Protein AF-A0A521HXD1-F1 (afdb_monomer_lite)

Secondary structure (DSSP, 8-state):
--HHHHHHHHH--HHHHHHHHHHHT--HHHHHHHHHHHHHHHHHHHHHHTTSHHHHHHHHHHHHSPPPPHHHHHHTTHHHHHHHHHHGGGHHHHHHHHHHHHS---GGGHHHHHHHHHHHHHHHHHHHT--HHHHHHHHHHHHHHHHHH-HHHHHHHHHHHHHHHHHHHHHHHHHTTS-HHHHHHHHHHHHHHHHHHHHHS---HHHHHHHHHHHHHHHHHHHHHS-TTSHHHHHTTT--SHHHHHHT---TTTHHHHHHHHHHHHHHHHHHHS-HHHHHHHHHHHHHHHHHHHHHTT---SS-S-PPPS-HHHHHHHHHHHHHTT---

Sequence (329 aa):
MAAVMDSLTQTITPQLTKQIGEMLGMDDSQVTQGINIAAPLVLAALGNKVSTAKGADEVLGSLKHNVANPVDAAVNGESDALLQKLFGIGAPKAASWIENTIGIRIAPLLPFAAPLVMRALQNETKSQALDSAGLTALLKKENETYASAQPQLASEINAALDASANVNERAARLRAQFTDAEWNTLATTPALAGYAVMMSSLSGPVGINKEMAALLEAMVDYGSAAEPDSLVGIVSREVTTPEQITALGANRENALNLTRDACLEALRILTEKETHAETLAYKAFVVNVATRVASAAIDGGVMSIGGKPITEEEQMTLDLIAAALAYQP

Structure (mmCIF, N/CA/C/O backbone):
data_AF-A0A521HXD1-F1
#
_entry.id   AF-A0A521HXD1-F1
#
loop_
_atom_site.group_PDB
_atom_site.id
_atom_site.type_symbol
_atom_site.label_atom_id
_atom_site.label_alt_id
_atom_site.label_comp_id
_atom_site.label_asym_id
_atom_site.label_entity_id
_atom_site.label_seq_id
_atom_site.pdbx_PDB_ins_code
_atom_site.Cartn_x
_atom_site.Cartn_y
_atom_site.Cartn_z
_atom_site.occupancy
_atom_site.B_iso_or_equiv
_atom_site.auth_seq_id
_atom_site.auth_comp_id
_atom_site.auth_asym_id
_atom_site.auth_atom_id
_atom_site.pdbx_PDB_model_num
ATOM 1 N N . MET A 1 1 ? -24.768 0.954 23.581 1.00 54.19 1 MET A N 1
ATOM 2 C CA . MET A 1 1 ? -23.988 0.676 22.364 1.00 54.19 1 MET A CA 1
ATOM 3 C C . MET A 1 1 ? -22.718 1.509 22.434 1.00 54.19 1 MET A C 1
ATOM 5 O O . MET A 1 1 ? -22.569 2.273 23.385 1.00 54.19 1 MET A O 1
ATOM 9 N N . ALA A 1 2 ? -21.763 1.246 21.550 1.00 70.06 2 ALA A N 1
ATOM 10 C CA . ALA A 1 2 ? -20.485 1.945 21.520 1.00 70.06 2 ALA A CA 1
ATOM 11 C C . ALA A 1 2 ? -20.730 3.356 20.932 1.00 70.06 2 ALA A C 1
ATOM 13 O O . ALA A 1 2 ? -21.364 3.461 19.882 1.00 70.06 2 ALA A O 1
ATOM 14 N N . ALA A 1 3 ? -20.317 4.425 21.621 1.00 77.94 3 ALA A N 1
ATOM 15 C CA . ALA A 1 3 ? -20.670 5.812 21.283 1.00 77.94 3 ALA A CA 1
ATOM 16 C C . ALA A 1 3 ? -20.209 6.205 19.869 1.00 77.94 3 ALA A C 1
ATOM 18 O O . ALA A 1 3 ? -20.924 6.879 19.126 1.00 77.94 3 ALA A O 1
ATOM 19 N N . VAL A 1 4 ? -19.042 5.704 19.456 1.00 82.44 4 VAL A N 1
ATOM 20 C CA . VAL A 1 4 ? -18.493 5.942 18.119 1.00 82.44 4 VAL A CA 1
ATOM 21 C C . VAL A 1 4 ? -19.318 5.199 17.072 1.00 82.44 4 VAL A C 1
ATOM 23 O O . VAL A 1 4 ? -19.609 5.752 16.014 1.00 82.44 4 VAL A O 1
ATOM 26 N N . MET A 1 5 ? -19.748 3.971 17.372 1.00 82.50 5 MET A N 1
ATOM 27 C CA . MET A 1 5 ? -20.593 3.192 16.465 1.00 82.50 5 MET A CA 1
ATOM 28 C C . MET A 1 5 ? -21.996 3.793 16.323 1.00 82.50 5 MET A C 1
ATOM 30 O O . MET A 1 5 ? -22.536 3.845 15.221 1.00 82.50 5 MET A O 1
ATOM 34 N N . ASP A 1 6 ? -22.556 4.341 17.401 1.00 83.62 6 ASP A N 1
ATOM 35 C CA . ASP A 1 6 ? -23.831 5.059 17.353 1.00 83.62 6 ASP A CA 1
ATOM 36 C C . ASP A 1 6 ? -23.714 6.314 16.465 1.00 83.62 6 ASP A C 1
ATOM 38 O O . ASP A 1 6 ? -24.530 6.521 15.564 1.00 83.62 6 ASP A O 1
ATOM 42 N N . SER A 1 7 ? -22.645 7.098 16.629 1.00 82.25 7 SER A N 1
ATOM 43 C CA . SER A 1 7 ? -22.332 8.257 15.776 1.00 82.25 7 SER A CA 1
ATOM 44 C C . SER A 1 7 ? -22.131 7.868 14.299 1.00 82.25 7 SER A C 1
ATOM 46 O O . SER A 1 7 ? -22.590 8.564 13.386 1.00 82.25 7 SER A O 1
ATOM 48 N N . LEU A 1 8 ? -21.522 6.706 14.040 1.00 82.75 8 LEU A N 1
ATOM 49 C CA . LEU A 1 8 ? -21.378 6.145 12.694 1.00 82.75 8 LEU A CA 1
ATOM 50 C C . LEU A 1 8 ? -22.725 5.811 12.053 1.00 82.75 8 LEU A C 1
ATOM 52 O O . LEU A 1 8 ? -22.947 6.185 10.902 1.00 82.75 8 LEU A O 1
ATOM 56 N N . 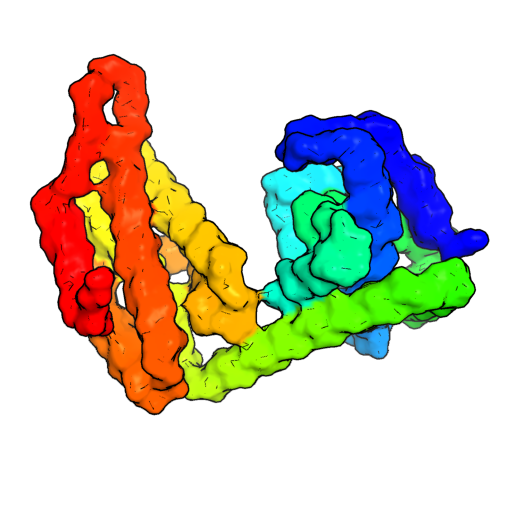THR A 1 9 ? -23.643 5.170 12.781 1.00 82.50 9 THR A N 1
ATOM 57 C CA . THR A 1 9 ? -24.968 4.830 12.230 1.00 82.50 9 THR A CA 1
ATOM 58 C C . THR A 1 9 ? -25.772 6.065 11.823 1.00 82.50 9 THR A C 1
ATOM 60 O O . THR A 1 9 ? -26.471 6.032 10.816 1.00 82.50 9 THR A O 1
ATOM 63 N N . GLN A 1 10 ? -25.619 7.185 12.537 1.00 82.25 10 GLN A N 1
ATOM 64 C CA . GLN A 1 10 ? -26.240 8.464 12.161 1.00 82.25 10 GLN A CA 1
ATOM 65 C C . GLN A 1 10 ? -25.618 9.073 10.900 1.00 82.25 10 GLN A C 1
ATOM 67 O O . GLN A 1 10 ? -26.240 9.866 10.195 1.00 82.25 10 GLN A O 1
ATOM 72 N N . THR A 1 11 ? -24.369 8.709 10.632 1.00 81.38 11 THR A N 1
ATOM 73 C CA . THR A 1 11 ? -23.557 9.262 9.558 1.00 81.38 11 THR A CA 1
ATOM 74 C C . THR A 1 11 ? -23.713 8.489 8.244 1.00 81.38 11 THR A C 1
ATOM 76 O O . THR A 1 11 ? -23.603 9.073 7.160 1.00 81.38 11 THR A O 1
ATOM 79 N N . ILE A 1 12 ? -23.985 7.185 8.323 1.00 85.56 12 ILE A N 1
ATOM 80 C CA . ILE A 1 12 ? -24.256 6.318 7.173 1.00 85.56 12 ILE A CA 1
ATOM 81 C C . ILE A 1 12 ? -25.701 6.560 6.719 1.00 85.56 12 ILE A C 1
ATOM 83 O O . ILE A 1 12 ? -26.648 5.935 7.187 1.00 85.56 12 ILE A O 1
ATOM 87 N N . THR A 1 13 ? -25.873 7.525 5.817 1.00 87.69 13 THR A N 1
ATOM 88 C CA . THR A 1 13 ? -27.184 7.851 5.240 1.00 87.69 13 THR A CA 1
ATOM 89 C C . THR A 1 13 ? -27.491 6.973 4.022 1.00 87.69 13 THR A C 1
ATOM 91 O O . THR A 1 13 ? -26.557 6.585 3.317 1.00 87.69 13 THR A O 1
ATOM 94 N N . PRO A 1 14 ? -28.775 6.733 3.681 1.00 89.50 14 PRO A N 1
ATOM 95 C CA . PRO A 1 14 ? -29.142 6.014 2.455 1.00 89.50 14 PRO A CA 1
ATOM 96 C C . PRO A 1 14 ? -28.544 6.638 1.187 1.00 89.50 14 PRO A C 1
ATOM 98 O O . PRO A 1 14 ? -28.165 5.932 0.260 1.00 89.50 14 PRO A O 1
ATOM 101 N N . GLN A 1 15 ? -28.411 7.969 1.167 1.00 90.25 15 GLN A N 1
ATOM 102 C CA . GLN A 1 15 ? -27.785 8.689 0.061 1.00 90.25 15 GLN A CA 1
ATOM 103 C C . GLN A 1 15 ? -26.300 8.334 -0.087 1.00 90.25 15 GLN A C 1
ATOM 105 O O . GLN A 1 15 ? -25.839 8.115 -1.203 1.00 90.25 15 GLN A O 1
ATOM 110 N N . LEU A 1 16 ? -25.563 8.263 1.026 1.00 88.44 16 LEU A N 1
ATOM 111 C CA . LEU A 1 16 ? -24.151 7.886 1.017 1.00 88.44 16 LEU A CA 1
ATOM 112 C C . LEU A 1 16 ? -23.973 6.426 0.586 1.00 88.44 16 LEU A C 1
ATOM 114 O O . LEU A 1 16 ? -23.120 6.138 -0.247 1.00 88.44 16 LEU A O 1
ATOM 118 N N . THR A 1 17 ? -24.796 5.517 1.115 1.00 91.94 17 THR A N 1
ATOM 119 C CA . THR A 1 17 ? -24.782 4.098 0.731 1.00 91.94 17 THR A CA 1
ATOM 120 C C . THR A 1 17 ? -24.994 3.933 -0.770 1.00 91.94 17 THR A C 1
ATOM 122 O O . THR A 1 17 ? -24.200 3.258 -1.421 1.00 91.94 17 THR A O 1
ATOM 125 N N . LYS A 1 18 ? -25.993 4.626 -1.328 1.00 92.94 18 LYS A N 1
ATOM 126 C CA . LYS A 1 18 ? -26.285 4.598 -2.761 1.00 92.94 18 LYS A CA 1
ATOM 127 C C . LYS A 1 18 ? -25.130 5.144 -3.606 1.00 92.94 18 LYS A C 1
ATOM 129 O O . LYS A 1 18 ? -24.774 4.536 -4.606 1.00 92.94 18 LYS A O 1
ATOM 134 N N . GLN A 1 19 ? -24.521 6.259 -3.196 1.00 92.00 19 GLN A N 1
ATOM 135 C CA . GLN A 1 19 ? -23.367 6.838 -3.899 1.00 92.00 19 GLN A CA 1
ATOM 136 C C . GLN A 1 19 ? -22.175 5.877 -3.935 1.00 92.00 19 GLN A C 1
ATOM 138 O O . GLN A 1 19 ? -21.584 5.666 -4.990 1.00 92.00 19 GLN A O 1
ATOM 143 N N . ILE A 1 20 ? -21.849 5.261 -2.796 1.00 92.62 20 ILE A N 1
ATOM 144 C CA . ILE A 1 20 ? -20.777 4.262 -2.712 1.00 92.62 20 ILE A CA 1
ATOM 145 C C . ILE A 1 20 ? -21.123 3.043 -3.580 1.00 92.62 20 ILE A C 1
ATOM 147 O O . ILE A 1 20 ? -20.263 2.543 -4.303 1.00 92.62 20 ILE A O 1
ATOM 151 N N . GLY A 1 21 ? -22.379 2.590 -3.556 1.00 93.81 21 GLY A N 1
ATOM 152 C CA . GLY A 1 21 ? -22.855 1.477 -4.376 1.00 93.81 21 GLY A CA 1
ATOM 153 C C . GLY A 1 21 ? -22.707 1.735 -5.876 1.00 93.81 21 GLY A C 1
ATOM 154 O O . GLY A 1 21 ? -22.151 0.902 -6.591 1.00 93.81 21 GLY A O 1
ATOM 155 N N . GLU A 1 22 ? -23.110 2.920 -6.342 1.00 94.06 22 GLU A N 1
ATOM 156 C CA . GLU A 1 22 ? -22.957 3.353 -7.738 1.00 94.06 22 GLU A CA 1
ATOM 157 C C . GLU A 1 22 ? -21.483 3.417 -8.168 1.00 94.06 22 GLU A C 1
ATOM 159 O O . GLU A 1 22 ? -21.151 2.986 -9.271 1.00 94.06 22 GLU A O 1
ATOM 164 N N . MET A 1 23 ? -20.590 3.897 -7.295 1.00 91.12 23 MET A N 1
ATOM 165 C CA . MET A 1 23 ? -19.152 3.975 -7.581 1.00 91.12 23 MET A CA 1
ATOM 166 C C . MET A 1 23 ? -18.476 2.602 -7.645 1.00 91.12 23 MET A C 1
ATOM 168 O O . MET A 1 23 ? -17.592 2.387 -8.471 1.00 91.12 23 MET A O 1
ATOM 172 N N . LEU A 1 24 ? -18.860 1.685 -6.755 1.00 92.69 24 LEU A N 1
ATOM 173 C CA . LEU A 1 24 ? -18.191 0.391 -6.592 1.00 92.69 24 LEU A CA 1
ATOM 174 C C . LEU A 1 24 ? -18.868 -0.752 -7.361 1.00 92.69 24 LEU A C 1
ATOM 176 O O . LEU A 1 24 ? -18.368 -1.880 -7.342 1.00 92.69 24 LEU A O 1
ATOM 180 N N . GLY A 1 25 ? -20.015 -0.490 -7.994 1.00 94.62 25 GLY A N 1
ATOM 181 C CA . GLY A 1 25 ? -20.854 -1.527 -8.594 1.00 94.62 25 GLY A CA 1
ATOM 182 C C . GLY A 1 25 ? -21.383 -2.519 -7.552 1.00 94.62 25 GLY A C 1
ATOM 183 O O . GLY A 1 25 ? -21.441 -3.718 -7.817 1.00 94.62 25 GLY A O 1
ATOM 184 N N . MET A 1 26 ? -21.703 -2.028 -6.353 1.00 94.75 26 MET A N 1
ATOM 185 C CA . MET A 1 26 ? -22.200 -2.813 -5.219 1.00 94.75 26 MET A CA 1
ATOM 186 C C . MET A 1 26 ? -23.647 -2.430 -4.910 1.00 94.75 26 MET A C 1
ATOM 188 O O . MET A 1 26 ? -24.028 -1.271 -5.064 1.00 94.75 26 MET A O 1
ATOM 192 N N . ASP A 1 27 ? -24.455 -3.386 -4.455 1.00 94.38 27 ASP A N 1
ATOM 193 C CA . ASP A 1 27 ? -25.799 -3.072 -3.967 1.00 94.38 27 ASP A CA 1
ATOM 194 C C . ASP A 1 27 ? -25.770 -2.456 -2.556 1.00 94.38 27 ASP A C 1
ATOM 196 O O . ASP A 1 27 ? -24.798 -2.595 -1.805 1.00 94.38 27 ASP A O 1
ATOM 200 N N . ASP A 1 28 ? -26.857 -1.778 -2.180 1.00 92.62 28 ASP A N 1
ATOM 201 C CA . ASP A 1 28 ? -26.965 -1.094 -0.888 1.00 92.62 28 ASP A CA 1
ATOM 202 C C . ASP A 1 28 ? -26.727 -2.042 0.300 1.00 92.62 28 ASP A C 1
ATOM 204 O O . ASP A 1 28 ? -26.138 -1.645 1.308 1.00 92.62 28 ASP A O 1
ATOM 208 N N . SER A 1 29 ? -27.143 -3.311 0.189 1.00 91.94 29 SER A N 1
ATOM 209 C CA . SER A 1 29 ? -26.952 -4.307 1.245 1.00 91.94 29 SER A CA 1
ATOM 210 C C . SER A 1 29 ? -25.478 -4.657 1.407 1.00 91.94 29 SER A C 1
ATOM 212 O O . SER A 1 29 ? -24.974 -4.655 2.532 1.00 91.94 29 SER A O 1
ATOM 214 N N . GLN A 1 30 ? -24.770 -4.888 0.301 1.00 93.81 30 GLN A N 1
ATOM 215 C CA . GLN A 1 30 ? -23.333 -5.155 0.294 1.00 93.81 30 GLN A CA 1
ATOM 216 C C . GLN A 1 30 ? -22.542 -3.986 0.884 1.00 93.81 30 GLN A C 1
ATOM 218 O O . GLN A 1 30 ? -21.642 -4.201 1.699 1.00 93.81 30 GLN A O 1
ATOM 223 N N . VAL A 1 31 ? -22.896 -2.750 0.519 1.00 94.81 31 VAL A N 1
ATOM 224 C CA . VAL A 1 31 ? -22.251 -1.544 1.056 1.00 94.81 31 VAL A CA 1
ATOM 225 C C . VAL A 1 31 ? -22.497 -1.426 2.560 1.00 94.81 31 VAL A C 1
ATOM 227 O O . VAL A 1 31 ? -21.546 -1.264 3.325 1.00 94.81 31 VAL A O 1
ATOM 230 N N . THR A 1 32 ? -23.746 -1.551 3.019 1.00 92.00 32 THR A N 1
ATOM 231 C CA . THR A 1 32 ? -24.071 -1.466 4.450 1.00 92.00 32 THR A CA 1
ATOM 232 C C . THR A 1 32 ? -23.386 -2.568 5.258 1.00 92.00 32 THR A C 1
ATOM 234 O O . THR A 1 32 ? -22.779 -2.281 6.291 1.00 92.00 32 THR A O 1
ATOM 237 N N . GLN A 1 33 ? -23.449 -3.821 4.803 1.00 92.12 33 GLN A N 1
ATOM 238 C CA . GLN A 1 33 ? -22.809 -4.947 5.489 1.00 92.12 33 GLN A CA 1
ATOM 239 C C . GLN A 1 33 ? -21.291 -4.778 5.549 1.00 92.12 33 GLN A C 1
ATOM 241 O O . GLN A 1 33 ? -20.693 -4.952 6.610 1.00 92.12 33 GLN A O 1
ATOM 246 N N . GLY A 1 34 ? -20.671 -4.388 4.436 1.00 93.94 34 GLY A N 1
ATOM 247 C CA . GLY A 1 34 ? -19.231 -4.212 4.383 1.00 93.94 34 GLY A CA 1
ATOM 248 C C . GLY A 1 34 ? -18.741 -3.026 5.217 1.00 93.94 34 GLY A C 1
ATOM 249 O O . GLY A 1 34 ? -17.740 -3.168 5.913 1.00 93.94 34 GLY A O 1
ATOM 250 N N . ILE A 1 35 ? -19.464 -1.898 5.260 1.00 93.12 35 ILE A N 1
ATOM 251 C CA . ILE A 1 35 ? -19.129 -0.775 6.158 1.00 93.12 35 ILE A CA 1
ATOM 252 C C . ILE A 1 35 ? -19.263 -1.189 7.631 1.00 93.12 35 ILE A C 1
ATOM 254 O O . ILE A 1 35 ? -18.399 -0.842 8.435 1.00 93.12 35 ILE A O 1
ATOM 258 N N . ASN A 1 36 ? -20.281 -1.981 7.986 1.00 91.19 36 ASN A N 1
ATOM 259 C CA . ASN A 1 36 ? -20.473 -2.481 9.354 1.00 91.19 36 ASN A CA 1
ATOM 260 C C . ASN A 1 36 ? -19.349 -3.417 9.838 1.00 91.19 36 ASN A C 1
ATOM 262 O O . ASN A 1 36 ? -19.224 -3.629 11.043 1.00 91.19 36 ASN A O 1
ATOM 266 N N . ILE A 1 37 ? -18.529 -3.954 8.929 1.00 94.00 37 ILE A N 1
ATOM 267 C CA . ILE A 1 37 ? -17.336 -4.755 9.247 1.00 94.00 37 ILE A CA 1
ATOM 268 C C . ILE A 1 37 ? -16.060 -3.911 9.134 1.00 94.00 37 ILE A C 1
ATOM 270 O O . ILE A 1 37 ? -15.188 -3.968 10.003 1.00 94.00 37 ILE A O 1
ATOM 274 N N . 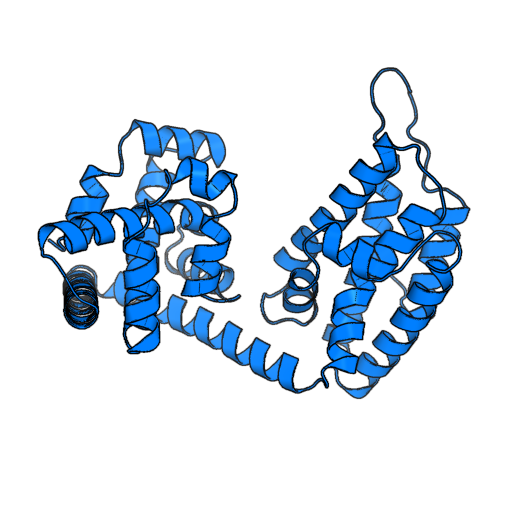ALA A 1 38 ? -15.964 -3.080 8.096 1.00 95.44 38 ALA A N 1
ATOM 275 C CA . ALA A 1 38 ? -14.821 -2.209 7.857 1.00 95.44 38 ALA A CA 1
ATOM 276 C C . ALA A 1 38 ? -14.652 -1.156 8.964 1.00 95.44 38 ALA A C 1
ATOM 278 O O . ALA A 1 38 ? -13.526 -0.868 9.364 1.00 95.44 38 ALA A O 1
ATOM 279 N N . ALA A 1 39 ? -15.744 -0.598 9.496 1.00 94.06 39 ALA A N 1
ATOM 280 C CA . ALA A 1 39 ? -15.670 0.417 10.543 1.00 94.06 39 ALA A CA 1
ATOM 281 C C . ALA A 1 39 ? -15.072 -0.122 11.861 1.00 94.06 39 ALA A C 1
ATOM 283 O O . ALA A 1 39 ? -14.123 0.488 12.356 1.00 94.06 39 ALA A O 1
ATOM 284 N N . PRO A 1 40 ? -15.521 -1.267 12.411 1.00 94.19 40 PRO A N 1
ATOM 285 C CA . PRO A 1 40 ? -14.843 -1.923 13.530 1.00 94.19 40 PRO A CA 1
ATOM 286 C C . PRO A 1 40 ? -13.377 -2.286 13.255 1.00 94.19 40 PRO A C 1
ATOM 288 O O . PRO A 1 40 ? -12.546 -2.120 14.143 1.00 94.19 40 PRO A O 1
ATOM 291 N N . LEU A 1 41 ? -13.030 -2.720 12.036 1.00 96.44 41 LEU A N 1
ATOM 292 C CA . LEU A 1 41 ? -11.637 -2.994 11.663 1.00 96.44 41 LEU A CA 1
ATOM 293 C C . LEU A 1 41 ? -10.767 -1.727 11.730 1.00 96.44 41 LEU A C 1
ATOM 295 O O . LEU A 1 41 ? -9.682 -1.746 12.312 1.00 96.44 41 LEU A O 1
ATOM 299 N N . VAL A 1 42 ? -11.252 -0.609 11.184 1.00 96.12 42 VAL A N 1
ATOM 300 C CA . VAL A 1 42 ? -10.579 0.698 11.276 1.00 96.12 42 VAL A CA 1
ATOM 301 C C . VAL A 1 42 ? -10.488 1.167 12.730 1.00 96.12 42 VAL A C 1
ATOM 303 O O . VAL A 1 42 ? -9.443 1.662 13.148 1.00 96.12 42 VAL A O 1
ATOM 306 N N . LEU A 1 43 ? -11.558 1.013 13.515 1.00 94.88 43 LEU A N 1
ATOM 307 C CA . LEU A 1 43 ? -11.586 1.389 14.930 1.00 94.88 43 LEU A CA 1
ATOM 308 C C . LEU A 1 43 ? -10.558 0.592 15.745 1.00 94.88 43 LEU A C 1
ATOM 310 O O . LEU A 1 43 ? -9.840 1.160 16.569 1.00 94.88 43 LEU A O 1
ATOM 314 N N . ALA A 1 44 ? -10.436 -0.706 15.471 1.00 95.50 44 ALA A N 1
ATOM 315 C CA . ALA A 1 44 ? -9.440 -1.569 16.085 1.00 95.50 44 ALA A CA 1
ATOM 316 C C . ALA A 1 44 ? -8.011 -1.185 15.656 1.00 95.50 44 ALA A C 1
ATOM 318 O O . ALA A 1 44 ? -7.128 -1.090 16.510 1.00 95.50 44 ALA A O 1
ATOM 319 N N . ALA A 1 45 ? -7.788 -0.858 14.375 1.00 95.88 45 ALA A N 1
ATOM 320 C CA . ALA A 1 45 ? -6.501 -0.350 13.884 1.00 95.88 45 ALA A CA 1
ATOM 321 C C . ALA A 1 45 ? -6.103 0.976 14.557 1.00 95.88 45 ALA A C 1
ATOM 323 O O . ALA A 1 45 ? -4.963 1.144 14.992 1.00 95.88 45 ALA A O 1
ATOM 324 N N . LEU A 1 46 ? -7.056 1.900 14.711 1.00 95.12 46 LEU A N 1
ATOM 325 C CA . LEU A 1 46 ? -6.874 3.143 15.463 1.00 95.12 46 LEU A CA 1
ATOM 326 C C . LEU A 1 46 ? -6.562 2.860 16.932 1.00 95.12 46 LEU A C 1
ATOM 328 O O . LEU A 1 46 ? -5.617 3.432 17.465 1.00 95.12 46 LEU A O 1
ATOM 332 N N . GLY A 1 47 ? -7.302 1.944 17.563 1.00 94.56 47 GLY A N 1
ATOM 333 C CA . GLY A 1 47 ? -7.052 1.481 18.928 1.00 94.56 47 GLY A CA 1
ATOM 334 C C . GLY A 1 47 ? -5.625 0.964 19.121 1.00 94.56 47 GLY A C 1
ATOM 335 O O . GLY A 1 47 ? -4.964 1.321 20.096 1.00 94.56 47 GLY A O 1
ATOM 336 N N . ASN A 1 48 ? -5.118 0.189 18.159 1.00 93.19 48 ASN A N 1
ATOM 337 C CA . ASN A 1 48 ? -3.731 -0.269 18.151 1.00 93.19 48 ASN A CA 1
ATOM 338 C C . ASN A 1 48 ? -2.756 0.912 17.985 1.00 93.19 48 ASN A C 1
ATOM 340 O O . ASN A 1 48 ? -1.807 1.051 18.755 1.00 93.19 48 ASN A O 1
ATOM 344 N N . LYS A 1 49 ? -3.023 1.841 17.060 1.00 92.75 49 LYS A N 1
ATOM 345 C CA . LYS A 1 49 ? -2.173 3.020 16.833 1.00 92.75 49 LYS A CA 1
ATOM 346 C C . LYS A 1 49 ? -2.042 3.906 18.081 1.00 92.75 49 LYS A C 1
ATOM 348 O O . LYS A 1 49 ? -0.927 4.286 18.449 1.00 92.75 49 LYS A O 1
ATOM 353 N N . VAL A 1 50 ? -3.155 4.203 18.755 1.00 94.50 50 VAL A N 1
ATOM 354 C CA . VAL A 1 50 ? -3.188 5.065 19.955 1.00 94.50 50 VAL A CA 1
ATOM 355 C C . VAL A 1 50 ? -2.702 4.369 21.230 1.00 94.50 50 VAL A C 1
ATOM 357 O O . VAL A 1 50 ? -2.654 4.994 22.290 1.00 94.50 50 VAL A O 1
ATOM 360 N N . SER A 1 51 ? -2.328 3.086 21.154 1.00 91.50 51 SER A N 1
ATOM 361 C CA . SER A 1 51 ? -1.686 2.380 22.272 1.00 91.50 51 SER A CA 1
ATOM 362 C C . SER A 1 51 ? -0.303 2.955 22.612 1.00 91.50 51 SER A C 1
ATOM 364 O O . SER A 1 51 ? 0.210 2.744 23.710 1.00 91.50 51 SER A O 1
ATOM 366 N N . THR A 1 52 ? 0.282 3.730 21.693 1.00 91.88 52 THR A N 1
ATOM 367 C CA . THR A 1 52 ? 1.525 4.480 21.896 1.00 91.88 52 THR A CA 1
ATOM 368 C C . THR A 1 52 ? 1.234 5.969 22.086 1.00 91.88 52 THR A C 1
ATOM 370 O O . THR A 1 52 ? 0.358 6.518 21.420 1.00 91.88 52 THR A O 1
ATOM 373 N N . ALA A 1 53 ? 2.007 6.656 22.938 1.00 88.88 53 ALA A N 1
ATOM 374 C CA . ALA A 1 53 ? 1.838 8.097 23.172 1.00 88.88 53 ALA A CA 1
ATOM 375 C C . ALA A 1 53 ? 1.941 8.912 21.868 1.00 88.88 53 ALA A C 1
ATOM 377 O O . ALA A 1 53 ? 1.080 9.736 21.574 1.00 88.88 53 ALA A O 1
ATOM 378 N N . LYS A 1 54 ? 2.941 8.597 21.033 1.00 90.56 54 LYS A N 1
ATOM 379 C CA . LYS A 1 54 ? 3.125 9.227 19.719 1.00 90.56 54 LYS A CA 1
ATOM 380 C C . LYS A 1 54 ? 1.920 9.000 18.800 1.00 90.56 54 LYS A C 1
ATOM 382 O O . LYS A 1 54 ? 1.459 9.939 18.164 1.00 90.56 54 LYS A O 1
ATOM 387 N N . GLY A 1 55 ? 1.403 7.772 18.735 1.00 91.31 55 GLY A N 1
ATOM 388 C CA . GLY A 1 55 ? 0.246 7.458 17.899 1.00 91.31 55 GLY A CA 1
ATOM 389 C C . GLY A 1 55 ? -1.034 8.143 18.379 1.00 91.31 55 GLY A C 1
ATOM 390 O O . GLY A 1 55 ? -1.814 8.611 17.553 1.00 91.31 55 GLY A O 1
ATOM 391 N N . ALA A 1 56 ? -1.228 8.271 19.694 1.00 92.38 56 ALA A N 1
ATOM 392 C CA . ALA A 1 56 ? -2.349 9.019 20.258 1.00 92.38 56 ALA A CA 1
ATOM 393 C C . ALA A 1 56 ? -2.292 10.507 19.868 1.00 92.38 56 ALA A C 1
ATOM 395 O O . ALA A 1 56 ? -3.295 11.054 19.408 1.00 92.38 56 ALA A O 1
ATOM 396 N N . ASP A 1 57 ? -1.113 11.131 19.953 1.00 90.88 57 ASP A N 1
ATOM 397 C CA . ASP A 1 57 ? -0.910 12.524 19.541 1.00 90.88 57 ASP A CA 1
ATOM 398 C C . ASP A 1 57 ? -1.092 12.726 18.026 1.00 90.88 57 ASP A C 1
ATOM 400 O O . ASP A 1 57 ? -1.697 13.713 17.603 1.00 90.88 57 ASP A O 1
ATOM 404 N N . GLU A 1 58 ? -0.618 11.788 17.197 1.00 91.25 58 GLU A N 1
ATOM 405 C CA . GLU A 1 58 ? -0.796 11.811 15.735 1.00 91.25 58 GLU A CA 1
ATOM 406 C C . GLU A 1 58 ? -2.278 11.734 15.334 1.00 91.25 58 GLU A C 1
ATOM 408 O O . GLU A 1 58 ? -2.746 12.512 14.491 1.00 91.25 58 GLU A O 1
ATOM 413 N N . VAL A 1 59 ? -3.031 10.809 15.941 1.00 91.81 59 VAL A N 1
ATOM 414 C CA . VAL A 1 59 ? -4.468 10.661 15.676 1.00 91.81 59 VAL A CA 1
ATOM 415 C C . VAL A 1 59 ? -5.216 11.893 16.179 1.00 91.81 59 VAL A C 1
ATOM 417 O O . VAL A 1 59 ? -5.979 12.484 15.416 1.00 91.81 59 VAL A O 1
ATOM 420 N N . LEU A 1 60 ? -4.956 12.348 17.408 1.00 90.88 60 LEU A N 1
ATOM 421 C CA . LEU A 1 60 ? -5.591 13.547 17.956 1.00 90.88 60 LEU A CA 1
ATOM 422 C C . LEU A 1 60 ? -5.286 14.793 17.112 1.00 90.88 60 LEU A C 1
ATOM 424 O O . LEU A 1 60 ? -6.180 15.597 16.854 1.00 90.88 60 LEU A O 1
ATOM 428 N N . GLY A 1 61 ? -4.044 14.949 16.649 1.00 90.44 61 GLY A N 1
ATOM 429 C CA . GLY A 1 61 ? -3.648 16.008 15.723 1.00 90.44 61 GLY A CA 1
ATOM 430 C C . GLY A 1 61 ? -4.446 15.960 14.421 1.00 90.44 61 GLY A C 1
ATOM 431 O O . GLY A 1 61 ? -4.973 16.982 13.987 1.00 90.44 61 GLY A O 1
ATOM 432 N N . SER A 1 62 ? -4.624 14.765 13.854 1.00 88.19 62 SER A N 1
ATOM 433 C CA . SER A 1 62 ? -5.429 14.559 12.641 1.00 88.19 62 SER A CA 1
ATOM 434 C C . SER A 1 62 ? -6.908 14.916 12.859 1.00 88.19 62 SER A C 1
ATOM 436 O O . SER A 1 62 ? -7.524 15.530 11.992 1.00 88.19 62 SER A O 1
ATOM 438 N N . LEU A 1 63 ? -7.466 14.620 14.039 1.00 88.38 63 LEU A N 1
ATOM 439 C CA . LEU A 1 63 ? -8.855 14.941 14.402 1.00 88.38 63 LEU A CA 1
ATOM 440 C C . LEU A 1 63 ? -9.114 16.444 14.618 1.00 88.38 63 LEU A C 1
ATOM 442 O O . LEU A 1 63 ? -10.273 16.871 14.618 1.00 88.38 63 LEU A O 1
ATOM 446 N N . LYS A 1 64 ? -8.074 17.269 14.801 1.00 84.75 64 LYS A N 1
ATOM 447 C CA . LYS A 1 64 ? -8.223 18.734 14.917 1.00 84.75 64 LYS A CA 1
ATOM 448 C C . LYS A 1 64 ? -8.541 19.399 13.578 1.00 84.75 64 LYS A C 1
ATOM 450 O O . LYS A 1 64 ? -9.148 20.469 13.565 1.00 84.75 64 LYS A O 1
ATOM 455 N N . HIS A 1 65 ? -8.163 18.771 12.469 1.00 83.12 65 HIS A N 1
ATOM 456 C CA . HIS A 1 65 ? -8.481 19.244 11.125 1.00 83.12 65 HIS A CA 1
ATOM 457 C C . HIS A 1 65 ? -9.861 18.748 10.683 1.00 83.12 65 HIS A C 1
ATOM 459 O O . HIS A 1 65 ? -10.397 17.787 11.234 1.00 83.12 65 HIS A O 1
ATOM 465 N N . ASN A 1 66 ? -10.485 19.428 9.718 1.00 78.06 66 ASN A N 1
ATOM 466 C CA . ASN A 1 66 ? -11.775 18.979 9.202 1.00 78.06 66 ASN A CA 1
ATOM 467 C C . ASN A 1 66 ? -11.588 17.649 8.461 1.00 78.06 66 ASN A C 1
ATOM 469 O O . ASN A 1 66 ? -10.765 17.576 7.552 1.00 78.06 66 ASN A O 1
ATOM 473 N N . VAL A 1 67 ? -12.335 16.616 8.853 1.00 75.81 67 VAL A N 1
ATOM 474 C CA . VAL A 1 67 ? -12.329 15.341 8.131 1.00 75.81 67 VAL A CA 1
ATOM 475 C C . VAL A 1 67 ? -13.144 15.548 6.858 1.00 75.81 67 VAL A C 1
ATOM 477 O O . VAL A 1 67 ? -14.307 15.953 6.938 1.00 75.81 67 VAL A O 1
ATOM 480 N N . ALA A 1 68 ? -12.530 15.323 5.695 1.00 77.12 68 ALA A N 1
ATOM 481 C CA . ALA A 1 68 ? -13.206 15.450 4.411 1.00 77.12 68 ALA A CA 1
ATOM 482 C C . ALA A 1 68 ? -14.428 14.521 4.323 1.00 77.12 68 ALA A C 1
ATOM 484 O O . ALA A 1 68 ? -14.563 13.541 5.068 1.00 77.12 68 ALA A O 1
ATOM 485 N N . ASN A 1 69 ? -15.350 14.838 3.410 1.00 84.06 69 ASN A N 1
ATOM 486 C CA . ASN A 1 69 ? -16.449 13.930 3.102 1.00 84.06 69 ASN A CA 1
ATOM 487 C C . ASN A 1 69 ? -15.857 12.569 2.681 1.00 84.06 69 ASN A C 1
ATOM 489 O O . ASN A 1 69 ? -14.933 12.565 1.874 1.00 84.06 69 ASN A O 1
ATOM 493 N N . PRO A 1 70 ? -16.367 11.428 3.184 1.00 80.69 70 PRO A N 1
ATOM 494 C CA . PRO A 1 70 ? -15.869 10.103 2.815 1.00 80.69 70 PRO A CA 1
ATOM 495 C C . PRO A 1 70 ? -15.741 9.854 1.309 1.00 80.69 70 PRO A C 1
ATOM 497 O O . PRO A 1 70 ? -14.817 9.163 0.895 1.00 80.69 70 PRO A O 1
ATOM 500 N N . VAL A 1 71 ? -16.647 10.415 0.500 1.00 83.06 71 VAL A N 1
ATOM 501 C CA . VAL A 1 71 ? -16.592 10.296 -0.963 1.00 83.06 71 VAL A CA 1
ATOM 502 C C . VAL A 1 71 ? -15.434 11.115 -1.529 1.00 83.06 71 VAL A C 1
ATOM 504 O O . VAL A 1 71 ? -14.612 10.572 -2.258 1.00 83.06 71 VAL A O 1
ATOM 507 N N . ASP A 1 72 ? -15.316 12.385 -1.140 1.00 85.50 72 ASP A N 1
ATOM 508 C CA . ASP A 1 72 ? -14.235 13.265 -1.602 1.00 85.50 72 ASP A CA 1
ATOM 509 C C . ASP A 1 72 ? -12.865 12.739 -1.154 1.00 85.50 72 ASP A C 1
ATOM 511 O O . ASP A 1 72 ? -11.918 12.727 -1.932 1.00 85.50 72 ASP A O 1
ATOM 515 N N . ALA A 1 73 ? -12.768 12.239 0.081 1.00 83.81 73 ALA A N 1
ATOM 516 C CA . ALA A 1 73 ? -11.548 11.661 0.633 1.00 83.81 73 ALA A CA 1
ATOM 517 C C . ALA A 1 73 ? -11.093 10.417 -0.147 1.00 83.81 73 ALA A C 1
ATOM 519 O O . ALA A 1 73 ? -9.900 10.254 -0.407 1.00 83.81 73 ALA A O 1
ATOM 520 N N . ALA A 1 74 ? -12.042 9.559 -0.538 1.00 82.62 74 ALA A N 1
ATOM 521 C CA . ALA A 1 74 ? -11.757 8.373 -1.337 1.00 82.62 74 ALA A CA 1
ATOM 522 C C . ALA A 1 74 ? -11.345 8.742 -2.771 1.00 82.62 74 ALA A C 1
ATOM 524 O O . ALA A 1 74 ? -10.376 8.196 -3.284 1.00 82.62 74 ALA A O 1
ATOM 525 N N . VAL A 1 75 ? -12.039 9.693 -3.402 1.00 83.88 75 VAL A N 1
ATOM 526 C CA . VAL A 1 75 ? -11.749 10.121 -4.783 1.00 83.88 75 VAL A CA 1
ATOM 527 C C . VAL A 1 75 ? -10.427 10.889 -4.881 1.00 83.88 75 VAL A C 1
ATOM 529 O O . VAL A 1 75 ? -9.701 10.734 -5.858 1.00 83.88 75 VAL A O 1
ATOM 532 N N . ASN A 1 76 ? -10.088 11.688 -3.868 1.00 82.94 76 ASN A N 1
ATOM 533 C CA . ASN A 1 76 ? -8.878 12.514 -3.860 1.00 82.94 76 ASN A CA 1
ATOM 534 C C . ASN A 1 76 ? -7.639 11.790 -3.291 1.00 82.94 76 ASN A C 1
ATOM 536 O O . ASN A 1 76 ? -6.595 12.419 -3.129 1.00 82.94 76 ASN A O 1
ATOM 540 N N . GLY A 1 77 ? -7.741 10.500 -2.941 1.00 79.19 77 GLY A N 1
ATOM 541 C CA . GLY A 1 77 ? -6.630 9.710 -2.388 1.00 79.19 77 GLY A CA 1
ATOM 542 C C . GLY A 1 77 ? -6.252 10.039 -0.934 1.00 79.19 77 GLY A C 1
ATOM 543 O O . GLY A 1 77 ? -5.290 9.489 -0.395 1.00 79.19 77 GLY A O 1
ATOM 544 N N . GLU A 1 78 ? -7.006 10.902 -0.246 1.00 83.88 78 GLU A N 1
ATOM 545 C CA . GLU A 1 78 ? -6.778 11.221 1.174 1.00 83.88 78 GLU A CA 1
ATOM 546 C C . GLU A 1 78 ? -6.988 9.991 2.068 1.00 83.88 78 GLU A C 1
ATOM 548 O O . GLU A 1 78 ? -6.299 9.805 3.080 1.00 83.88 78 GLU A O 1
ATOM 553 N N . SER A 1 79 ? -7.925 9.128 1.674 1.00 85.88 79 SER A N 1
ATOM 554 C CA . SER A 1 79 ? -8.212 7.880 2.370 1.00 85.88 79 SER A CA 1
ATOM 555 C C . SER A 1 79 ? -7.063 6.877 2.297 1.00 85.88 79 SER A C 1
ATOM 557 O O . SER A 1 79 ? -6.819 6.182 3.282 1.00 85.88 79 SER A O 1
ATOM 559 N N . ASP A 1 80 ? -6.306 6.838 1.200 1.00 84.69 80 ASP A N 1
ATOM 560 C CA . ASP A 1 80 ? -5.175 5.914 1.053 1.00 84.69 80 ASP A CA 1
ATOM 561 C C . ASP A 1 80 ? -4.037 6.291 1.997 1.00 84.69 80 ASP A C 1
ATOM 563 O O . ASP A 1 80 ? -3.482 5.438 2.692 1.00 84.69 80 ASP A O 1
ATOM 567 N N . ALA A 1 81 ? -3.753 7.590 2.125 1.00 84.94 81 ALA A N 1
ATOM 568 C CA . ALA A 1 81 ? -2.782 8.091 3.091 1.00 84.94 81 ALA A CA 1
ATOM 569 C C . ALA A 1 81 ? -3.191 7.765 4.539 1.00 84.94 81 ALA A C 1
ATOM 571 O O . ALA A 1 81 ? -2.339 7.460 5.381 1.00 84.94 81 ALA A O 1
ATOM 572 N N . LEU A 1 82 ? -4.491 7.816 4.847 1.00 88.38 82 LEU A N 1
ATOM 573 C CA . LEU A 1 82 ? -5.012 7.413 6.151 1.00 88.38 82 LEU A CA 1
ATOM 574 C C . LEU A 1 82 ? -4.860 5.901 6.368 1.00 88.38 82 LEU A C 1
ATOM 576 O O . LEU A 1 82 ? -4.323 5.491 7.396 1.00 88.38 82 LEU A O 1
ATOM 580 N N . LEU A 1 83 ? -5.269 5.074 5.406 1.00 92.25 83 LEU A N 1
ATOM 581 C CA . LEU A 1 83 ? -5.139 3.618 5.492 1.00 92.25 83 LEU A CA 1
ATOM 582 C C . LEU A 1 83 ? -3.676 3.189 5.633 1.00 92.25 83 LEU A C 1
ATOM 584 O O . LEU A 1 83 ? -3.371 2.372 6.499 1.00 92.25 83 LEU A O 1
ATOM 588 N N . GLN A 1 84 ? -2.760 3.811 4.892 1.00 90.00 84 GLN A N 1
ATOM 589 C CA . GLN A 1 84 ? -1.322 3.574 5.013 1.00 90.00 84 GLN A CA 1
ATOM 590 C C . GLN A 1 84 ? -0.799 3.930 6.417 1.00 90.00 84 GLN A C 1
ATOM 592 O O . GLN A 1 84 ? 0.043 3.223 6.965 1.00 90.00 84 GLN A O 1
ATOM 597 N N . LYS A 1 85 ? -1.304 4.994 7.057 1.00 90.19 85 LYS A N 1
ATOM 598 C CA . LYS A 1 85 ? -0.918 5.342 8.440 1.00 90.19 85 LYS A CA 1
ATOM 599 C C . LYS A 1 85 ? -1.426 4.343 9.483 1.00 90.19 85 LYS A C 1
ATOM 601 O O . LYS A 1 85 ? -0.777 4.188 10.526 1.00 90.19 85 LYS A O 1
ATOM 606 N N . LEU A 1 86 ? -2.582 3.728 9.225 1.00 92.75 86 LEU A N 1
ATOM 607 C CA . LEU A 1 86 ? -3.261 2.803 10.137 1.00 92.75 86 LEU A CA 1
ATOM 608 C C . LEU A 1 86 ? -2.759 1.366 9.998 1.00 92.75 86 LEU A C 1
ATOM 610 O O . LEU A 1 86 ? -2.451 0.725 10.997 1.00 92.75 86 LEU A O 1
ATOM 614 N N . PHE A 1 87 ? -2.663 0.880 8.767 1.00 94.19 87 PHE A N 1
ATOM 615 C CA . PHE A 1 87 ? -2.366 -0.514 8.452 1.00 94.19 87 PHE A CA 1
ATOM 616 C C . PHE A 1 87 ? -0.971 -0.705 7.852 1.00 94.19 87 PHE A C 1
ATOM 618 O O . PHE A 1 87 ? -0.524 -1.844 7.707 1.00 94.19 87 PHE A O 1
ATOM 625 N N . GLY A 1 88 ? -0.267 0.375 7.500 1.00 92.31 88 GLY A N 1
ATOM 626 C CA . GLY A 1 88 ? 0.929 0.285 6.670 1.00 92.31 88 GLY A CA 1
ATOM 627 C C . GLY A 1 88 ? 0.590 -0.301 5.303 1.00 92.31 88 GLY A C 1
ATOM 628 O O . GLY A 1 88 ? -0.523 -0.159 4.799 1.00 92.31 88 GLY A O 1
ATOM 629 N N . ILE A 1 89 ? 1.534 -1.045 4.738 1.00 91.44 89 ILE A N 1
ATOM 630 C CA . ILE A 1 89 ? 1.324 -1.753 3.472 1.00 91.44 89 ILE A CA 1
ATOM 631 C C . ILE A 1 89 ? 0.431 -2.997 3.622 1.00 91.44 89 ILE A C 1
ATOM 633 O O . ILE A 1 89 ? 0.048 -3.588 2.615 1.00 91.44 89 ILE A O 1
ATOM 637 N N . GLY A 1 90 ? 0.101 -3.392 4.858 1.00 94.06 90 GLY A N 1
ATOM 638 C CA . GLY A 1 90 ? -0.682 -4.583 5.190 1.00 94.06 90 GLY A CA 1
ATOM 639 C C . GLY A 1 90 ? -2.200 -4.445 5.059 1.00 94.06 90 GLY A C 1
ATOM 640 O O . GLY A 1 90 ? -2.899 -5.446 5.227 1.00 94.06 90 GLY A O 1
ATOM 641 N N . ALA A 1 91 ? -2.723 -3.260 4.713 1.00 93.75 91 ALA A N 1
ATOM 642 C CA . ALA A 1 91 ? -4.165 -3.030 4.554 1.00 93.75 91 ALA A CA 1
ATOM 643 C C . ALA A 1 91 ? -4.858 -4.057 3.631 1.00 93.75 91 ALA A C 1
ATOM 645 O O . ALA A 1 91 ? -5.891 -4.602 4.035 1.00 93.75 91 ALA A O 1
ATOM 646 N N . PRO A 1 92 ? -4.294 -4.407 2.451 1.00 92.81 92 PRO A N 1
ATOM 647 C CA . PRO A 1 92 ? -4.891 -5.419 1.584 1.00 92.81 92 PRO A CA 1
ATOM 648 C C . PRO A 1 92 ? -4.993 -6.777 2.278 1.00 92.81 92 PRO A C 1
ATOM 650 O O . PRO A 1 92 ? -6.009 -7.451 2.159 1.00 92.81 92 PRO A O 1
ATOM 653 N N . LYS A 1 93 ? -3.991 -7.156 3.084 1.00 94.88 93 LYS A N 1
ATOM 654 C CA . LYS A 1 93 ? -3.993 -8.443 3.789 1.00 94.88 93 LYS A CA 1
ATOM 655 C C . LYS A 1 93 ? -5.052 -8.506 4.884 1.00 94.88 93 LYS A C 1
ATOM 657 O O . LYS A 1 93 ? -5.698 -9.543 5.016 1.00 94.88 93 LYS A O 1
ATOM 662 N N . ALA A 1 94 ? -5.263 -7.416 5.625 1.00 96.06 94 ALA A N 1
ATOM 663 C CA . ALA A 1 94 ? -6.372 -7.330 6.575 1.00 96.06 94 ALA A CA 1
ATOM 664 C C . ALA A 1 94 ? -7.724 -7.479 5.861 1.00 96.06 94 ALA A C 1
ATOM 666 O O . ALA A 1 94 ? -8.579 -8.245 6.302 1.00 96.06 94 ALA A O 1
ATOM 667 N N . ALA A 1 95 ? -7.903 -6.789 4.732 1.00 95.38 95 ALA A N 1
ATOM 668 C CA . ALA A 1 95 ? -9.136 -6.863 3.958 1.00 95.38 95 ALA A CA 1
ATOM 669 C C . ALA A 1 95 ? -9.395 -8.274 3.405 1.00 95.38 95 ALA A C 1
ATOM 671 O O . ALA A 1 95 ? -10.496 -8.798 3.568 1.00 95.38 95 ALA A O 1
ATOM 672 N N . SER A 1 96 ? -8.377 -8.908 2.815 1.00 94.94 96 SER A N 1
ATOM 673 C CA . SER A 1 96 ? -8.472 -10.274 2.294 1.00 94.94 96 SER A CA 1
ATOM 674 C C . SER A 1 96 ? -8.691 -11.307 3.396 1.00 94.94 96 SER A C 1
ATOM 676 O O . SER A 1 96 ? -9.394 -12.283 3.167 1.00 94.94 96 SER A O 1
ATOM 678 N N . TRP A 1 97 ? -8.125 -11.116 4.595 1.00 96.25 97 TRP A N 1
ATOM 679 C CA . TRP A 1 97 ? -8.413 -11.985 5.742 1.00 96.25 97 TRP A CA 1
ATOM 680 C C . TRP A 1 97 ? -9.908 -11.981 6.060 1.00 96.25 97 TRP A C 1
ATOM 682 O O . TRP A 1 97 ? -10.540 -13.032 6.119 1.00 96.25 97 TRP A O 1
ATOM 692 N N . ILE A 1 98 ? -10.485 -10.786 6.204 1.00 96.44 98 ILE A N 1
ATOM 693 C CA . ILE A 1 98 ? -11.913 -10.622 6.474 1.00 96.44 98 ILE A CA 1
ATOM 694 C C . ILE A 1 98 ? -12.763 -11.207 5.346 1.00 96.44 98 ILE A C 1
ATOM 696 O O . ILE A 1 98 ? -13.720 -11.925 5.617 1.00 96.44 98 ILE A O 1
ATOM 700 N N . GLU A 1 99 ? -12.417 -10.947 4.089 1.00 95.56 99 GLU A N 1
ATOM 701 C CA . GLU A 1 99 ? -13.145 -11.508 2.951 1.00 95.56 99 GLU A CA 1
ATOM 702 C C . GLU A 1 99 ? -13.112 -13.040 2.950 1.00 95.56 99 GLU A C 1
ATOM 704 O O . GLU A 1 99 ? -14.154 -13.672 2.788 1.00 95.56 99 GLU A O 1
ATOM 709 N N . ASN A 1 100 ? -11.953 -13.643 3.216 1.00 96.06 100 ASN A N 1
ATOM 710 C CA . ASN A 1 100 ? -11.788 -15.095 3.209 1.00 96.06 100 ASN A CA 1
ATOM 711 C C . ASN A 1 100 ? -12.478 -15.786 4.391 1.00 96.06 100 ASN A C 1
ATOM 713 O O . ASN A 1 100 ? -12.963 -16.906 4.233 1.00 96.06 100 ASN A O 1
ATOM 717 N N . THR A 1 101 ? -12.528 -15.146 5.562 1.00 95.44 101 THR A N 1
ATOM 718 C CA . THR A 1 101 ? -13.128 -15.761 6.754 1.00 95.44 101 THR A CA 1
ATOM 719 C C . THR A 1 101 ? -14.615 -15.447 6.899 1.00 95.44 101 THR A C 1
ATOM 721 O O . THR A 1 101 ? -15.388 -16.291 7.349 1.00 95.44 101 THR A O 1
ATOM 724 N N . ILE A 1 102 ? -15.036 -14.241 6.514 1.00 93.50 102 ILE A N 1
ATOM 725 C CA . ILE A 1 102 ? -16.407 -13.743 6.714 1.00 93.50 102 ILE A CA 1
ATOM 726 C C . ILE A 1 102 ? -17.233 -13.832 5.425 1.00 93.50 102 ILE A C 1
ATOM 728 O O . ILE A 1 102 ? -18.462 -13.835 5.474 1.00 93.50 102 ILE A O 1
ATOM 732 N N . GLY A 1 103 ? -16.584 -13.926 4.262 1.00 93.44 103 GLY A N 1
ATOM 733 C CA . GLY A 1 103 ? -17.253 -13.955 2.961 1.00 93.44 103 GLY A CA 1
ATOM 734 C C . GLY A 1 103 ? -17.755 -12.586 2.499 1.00 93.44 103 GLY A C 1
ATOM 735 O O . GLY A 1 103 ? -18.561 -12.514 1.572 1.00 93.44 103 GLY A O 1
ATOM 736 N N . ILE A 1 104 ? -17.318 -11.497 3.144 1.00 93.00 104 ILE A N 1
ATOM 737 C CA . ILE A 1 104 ? -17.722 -10.126 2.808 1.00 93.00 104 ILE A CA 1
ATOM 738 C C . ILE A 1 104 ? -16.501 -9.335 2.350 1.00 93.00 104 ILE A C 1
ATOM 740 O O . ILE A 1 104 ? -15.558 -9.100 3.105 1.00 93.00 104 ILE A O 1
ATOM 744 N N . ARG A 1 105 ? -16.549 -8.882 1.098 1.00 92.75 105 ARG A N 1
ATOM 745 C CA . ARG A 1 105 ? -15.501 -8.081 0.468 1.00 92.75 105 ARG A CA 1
ATOM 746 C C . ARG A 1 105 ? -15.509 -6.653 1.014 1.00 92.75 105 ARG A C 1
ATOM 748 O O . ARG A 1 105 ? -16.364 -5.849 0.646 1.00 92.75 105 ARG A O 1
ATOM 755 N N . ILE A 1 106 ? -14.535 -6.332 1.865 1.00 95.19 106 ILE A N 1
ATOM 756 C CA . ILE A 1 106 ? -14.413 -5.006 2.498 1.00 95.19 106 ILE A CA 1
ATOM 757 C C . ILE A 1 106 ? -13.313 -4.120 1.906 1.00 95.19 106 ILE A C 1
ATOM 759 O O . ILE A 1 106 ? -13.320 -2.918 2.160 1.00 95.19 106 ILE A O 1
ATOM 763 N N . ALA A 1 107 ? -12.392 -4.674 1.109 1.00 93.88 107 ALA A N 1
ATOM 764 C CA . ALA A 1 107 ? -11.276 -3.928 0.518 1.00 93.88 107 ALA A CA 1
ATOM 765 C C . ALA A 1 107 ? -11.701 -2.608 -0.165 1.00 93.88 107 ALA A C 1
ATOM 767 O O . ALA A 1 107 ? -11.169 -1.565 0.216 1.00 93.88 107 ALA A O 1
ATOM 768 N N . PRO A 1 108 ? -12.701 -2.584 -1.074 1.00 93.56 108 PRO A N 1
ATOM 769 C CA . PRO A 1 108 ? -13.108 -1.343 -1.737 1.00 93.56 108 PRO A CA 1
ATOM 770 C C . PRO A 1 108 ? -13.889 -0.386 -0.820 1.00 93.56 108 PRO A C 1
ATOM 772 O O . PRO A 1 108 ? -14.122 0.763 -1.179 1.00 93.56 108 PRO A O 1
ATOM 7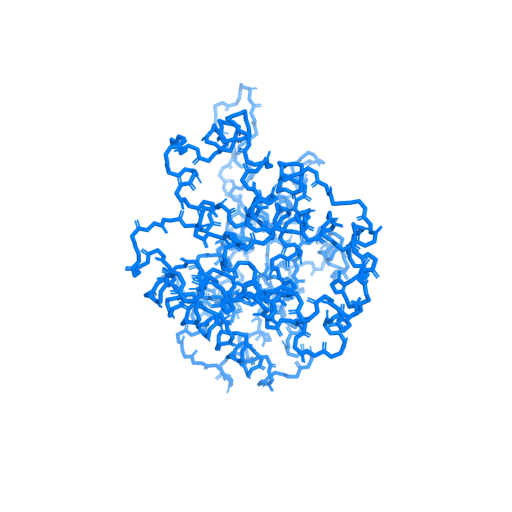75 N N . LEU A 1 109 ? -14.301 -0.841 0.368 1.00 95.06 109 LEU A N 1
ATOM 776 C CA . LEU A 1 109 ? -15.068 -0.053 1.334 1.00 95.06 109 LEU A CA 1
ATOM 777 C C . LEU A 1 109 ? -14.184 0.598 2.402 1.00 95.06 109 LEU A C 1
ATOM 779 O O . LEU A 1 109 ? -14.612 1.564 3.037 1.00 95.06 109 LEU A O 1
ATOM 783 N N . LEU A 1 110 ? -12.950 0.118 2.593 1.00 94.69 110 LEU A N 1
ATOM 784 C CA . LEU A 1 110 ? -11.996 0.694 3.543 1.00 94.69 110 LEU A CA 1
ATOM 785 C C . LEU A 1 110 ? -11.733 2.193 3.309 1.00 94.69 110 LEU A C 1
ATOM 787 O O . LEU A 1 110 ? -11.762 2.933 4.300 1.00 94.69 110 LEU A O 1
ATOM 791 N N . PRO A 1 111 ? -11.569 2.682 2.058 1.00 93.12 111 PRO A N 1
ATOM 792 C CA . PRO A 1 111 ? -11.378 4.108 1.801 1.00 93.12 111 PRO A CA 1
ATOM 793 C C . PRO A 1 111 ? -12.554 4.988 2.243 1.00 93.12 111 PRO A C 1
ATOM 795 O O . PRO A 1 111 ? -12.368 6.171 2.508 1.00 93.12 111 PRO A O 1
ATOM 798 N N . PHE A 1 112 ? -13.758 4.429 2.379 1.00 93.44 112 PHE A N 1
ATOM 799 C CA . PHE A 1 112 ? -14.935 5.150 2.873 1.00 93.44 112 PHE A CA 1
ATOM 800 C C . PHE A 1 112 ? -15.116 4.976 4.384 1.00 93.44 112 PHE A C 1
ATOM 802 O O . PHE A 1 112 ? -15.467 5.923 5.091 1.00 93.44 112 PHE A O 1
ATOM 809 N N . ALA A 1 113 ? -14.847 3.778 4.906 1.00 93.62 113 ALA A N 1
ATOM 810 C CA . ALA A 1 113 ? -14.971 3.475 6.328 1.00 93.62 113 ALA A CA 1
ATOM 811 C C . ALA A 1 113 ? -13.981 4.282 7.180 1.00 93.62 113 ALA A C 1
ATOM 813 O O . ALA A 1 113 ? -14.350 4.781 8.244 1.00 93.62 113 ALA A O 1
ATOM 814 N N . ALA A 1 114 ? -12.746 4.461 6.705 1.00 92.94 114 ALA A N 1
ATOM 815 C CA . ALA A 1 114 ? -11.712 5.186 7.436 1.00 92.94 114 ALA A CA 1
ATOM 816 C C . ALA A 1 114 ? -12.105 6.642 7.787 1.00 92.94 114 ALA A C 1
ATOM 818 O O . ALA A 1 114 ? -12.138 6.976 8.978 1.00 92.94 114 ALA A O 1
ATOM 819 N N . PRO A 1 115 ? -12.486 7.504 6.823 1.00 91.88 115 PRO A N 1
ATOM 820 C CA . PRO A 1 115 ? -12.951 8.859 7.124 1.00 91.88 115 PRO A CA 1
ATOM 821 C C . PRO A 1 115 ? -14.278 8.888 7.901 1.00 91.88 115 PRO A C 1
ATOM 823 O O . PRO A 1 115 ? -14.484 9.789 8.715 1.00 91.88 115 PRO A O 1
ATOM 826 N N . LEU A 1 116 ? -15.170 7.903 7.721 1.00 92.44 116 LEU A N 1
ATOM 827 C CA . LEU A 1 116 ? -16.393 7.790 8.527 1.00 92.44 116 LEU A CA 1
ATOM 828 C C . LEU A 1 116 ? -16.077 7.609 10.017 1.00 92.44 116 LEU A C 1
ATOM 830 O O . LEU A 1 116 ? -16.600 8.354 10.849 1.00 92.44 116 LEU A O 1
ATOM 834 N N . VAL A 1 117 ? -15.189 6.667 10.349 1.00 93.94 117 VAL A N 1
ATOM 835 C CA . VAL A 1 117 ? -14.757 6.402 11.732 1.00 93.94 117 VAL A CA 1
ATOM 836 C C . VAL A 1 117 ? -14.024 7.608 12.306 1.00 93.94 117 VAL A C 1
ATOM 838 O O . VAL A 1 117 ? -14.317 8.027 13.425 1.00 93.94 117 VAL A O 1
ATOM 841 N N . MET A 1 118 ? -13.129 8.224 11.529 1.00 92.12 118 MET A N 1
ATOM 842 C CA . MET A 1 118 ? -12.425 9.438 11.951 1.00 92.12 118 MET A CA 1
ATOM 843 C C . MET A 1 118 ? -13.389 10.587 12.258 1.00 92.12 118 MET A C 1
ATOM 845 O O . MET A 1 118 ? -13.209 11.286 13.253 1.00 92.12 118 MET A O 1
ATOM 849 N N . ARG A 1 119 ? -14.444 10.773 11.459 1.00 91.19 119 ARG A N 1
ATOM 850 C CA . ARG A 1 119 ? -15.460 11.801 11.713 1.00 91.19 119 ARG A CA 1
ATOM 851 C C . ARG A 1 119 ? -16.294 11.502 12.958 1.00 91.19 119 ARG A C 1
ATOM 853 O O . ARG A 1 119 ? -16.539 12.409 13.751 1.00 91.19 119 ARG A O 1
ATOM 860 N N . ALA A 1 120 ? -16.686 10.248 13.166 1.00 91.69 120 ALA A N 1
ATOM 861 C CA . ALA A 1 120 ? -17.376 9.842 14.388 1.00 91.69 120 ALA A CA 1
ATOM 862 C C . ALA A 1 120 ? -16.508 10.103 15.634 1.00 91.69 120 ALA A C 1
ATOM 864 O O . ALA A 1 120 ? -16.971 10.717 16.595 1.00 91.69 120 ALA A O 1
ATOM 865 N N . LEU A 1 121 ? -15.218 9.752 15.579 1.00 91.94 121 LEU A N 1
ATOM 866 C CA . LEU A 1 121 ? -14.253 10.047 16.644 1.00 91.94 121 LEU A CA 1
ATOM 867 C C . LEU A 1 121 ? -14.019 11.542 16.841 1.00 91.94 121 LEU A C 1
ATOM 869 O O . LEU A 1 121 ? -13.860 11.990 17.976 1.00 91.94 121 LEU A O 1
ATOM 873 N N . GLN A 1 122 ? -14.010 12.323 15.762 1.00 91.19 122 GLN A N 1
ATOM 874 C CA . GLN A 1 122 ? -13.892 13.774 15.835 1.00 91.19 122 GLN A CA 1
ATOM 875 C C . GLN A 1 122 ? -15.078 14.378 16.594 1.00 91.19 122 GLN A C 1
ATOM 877 O O . GLN A 1 122 ? -14.876 15.263 17.428 1.00 91.19 122 GLN A O 1
ATOM 882 N N . ASN A 1 123 ? -16.296 13.900 16.329 1.00 89.56 123 ASN A N 1
ATOM 883 C CA . ASN A 1 123 ? -17.499 14.352 17.025 1.00 89.56 123 ASN A CA 1
ATOM 884 C C . ASN A 1 123 ? -17.431 14.024 18.523 1.00 89.56 123 ASN A C 1
ATOM 886 O O . ASN A 1 123 ? -17.651 14.913 19.344 1.00 89.56 123 ASN A O 1
ATOM 890 N N . GLU A 1 124 ? -17.034 12.799 18.880 1.00 90.19 124 GLU A N 1
ATOM 891 C CA . GLU A 1 124 ? -16.874 12.392 20.282 1.00 90.19 124 GLU A CA 1
ATOM 892 C C . GLU A 1 124 ? -15.766 13.178 20.994 1.00 90.19 124 GLU A C 1
ATOM 894 O O . GLU A 1 124 ? -15.956 13.682 22.102 1.00 90.19 124 GLU A O 1
ATOM 899 N N . THR A 1 125 ? -14.628 13.371 20.324 1.00 90.12 125 THR A N 1
ATOM 900 C CA . THR A 1 125 ? -13.481 14.126 20.849 1.00 90.12 125 THR A CA 1
ATOM 901 C C . THR A 1 125 ? -13.849 15.589 21.098 1.00 90.12 125 THR A C 1
ATOM 903 O O . THR A 1 125 ? -13.507 16.132 22.147 1.00 90.12 125 THR A O 1
ATOM 906 N N . LYS A 1 126 ? -14.585 16.229 20.175 1.00 88.69 126 LYS A N 1
ATOM 907 C CA . LYS A 1 126 ? -15.086 17.604 20.342 1.00 88.69 126 LYS A CA 1
ATOM 908 C C . LYS A 1 126 ? -16.145 17.694 21.441 1.00 88.69 126 LYS A C 1
ATOM 910 O O . LYS A 1 126 ? -16.107 18.634 22.228 1.00 88.69 126 LYS A O 1
ATOM 915 N N . SER A 1 127 ? -17.061 16.727 21.508 1.00 88.12 127 SER A N 1
ATOM 916 C CA . SER A 1 127 ? -18.147 16.720 22.494 1.00 88.12 127 SER A CA 1
ATOM 917 C C . SER A 1 127 ? -17.647 16.523 23.925 1.00 88.12 127 SER A C 1
ATOM 919 O O . SER A 1 127 ? -18.219 17.093 24.850 1.00 88.12 127 SER A O 1
ATOM 921 N N . GLN A 1 128 ? -16.608 15.710 24.119 1.00 88.38 128 GLN A N 1
ATOM 922 C CA . GLN A 1 128 ? -16.079 15.364 25.442 1.00 88.38 128 GLN A CA 1
ATOM 923 C C . GLN A 1 128 ? -14.768 16.098 25.778 1.00 88.38 128 GLN A C 1
ATOM 925 O O . GLN A 1 128 ? -14.201 15.871 26.843 1.00 88.38 128 GLN A O 1
ATOM 930 N N . ALA A 1 129 ? -14.292 16.978 24.885 1.00 89.00 129 ALA A N 1
ATOM 931 C CA . ALA A 1 129 ? -13.016 17.690 24.996 1.00 89.00 129 ALA A CA 1
ATOM 932 C C . ALA A 1 129 ? -11.832 16.752 25.316 1.00 89.00 129 ALA A C 1
ATOM 934 O O . ALA A 1 129 ? -11.027 17.032 26.205 1.00 89.00 129 ALA A O 1
ATOM 935 N N . LEU A 1 130 ? -11.750 15.621 24.605 1.00 91.19 130 LEU A N 1
ATOM 936 C CA . LEU A 1 130 ? -10.762 14.577 24.889 1.00 91.19 130 LEU A CA 1
ATOM 937 C C . LEU A 1 130 ? -9.343 15.030 24.532 1.00 91.19 130 LEU A C 1
ATOM 939 O O . LEU A 1 130 ? -9.095 15.596 23.465 1.00 91.19 130 LEU A O 1
ATOM 943 N N . ASP A 1 131 ? -8.407 14.713 25.421 1.00 92.00 131 ASP A N 1
ATOM 944 C CA . ASP A 1 131 ? -6.974 14.721 25.149 1.00 92.00 131 ASP A CA 1
ATOM 945 C C . ASP A 1 131 ? -6.506 13.336 24.659 1.00 92.00 131 ASP A C 1
ATOM 947 O O . ASP A 1 131 ? -7.309 12.423 24.446 1.00 92.00 131 ASP A O 1
ATOM 951 N N . SER A 1 132 ? -5.197 13.162 24.459 1.00 92.06 132 SER A N 1
ATOM 952 C CA . SER A 1 132 ? -4.623 11.911 23.947 1.00 92.06 132 SER A CA 1
ATOM 953 C C . SER A 1 132 ? -4.933 10.716 24.858 1.00 92.06 132 SER A C 1
ATOM 955 O O . SER A 1 132 ? -5.232 9.629 24.369 1.00 92.06 132 SER A O 1
ATOM 957 N N . ALA A 1 133 ? -4.937 10.917 26.180 1.00 92.94 133 ALA A N 1
ATOM 958 C CA . ALA A 1 133 ? -5.265 9.868 27.142 1.00 92.94 133 ALA A CA 1
ATOM 959 C C . ALA A 1 133 ? -6.762 9.517 27.113 1.00 92.94 133 ALA A C 1
ATOM 961 O O . ALA A 1 133 ? -7.122 8.336 27.118 1.00 92.94 133 ALA A O 1
ATOM 962 N N . GLY A 1 134 ? -7.628 10.530 27.032 1.00 93.56 134 GLY A N 1
ATOM 963 C CA . GLY A 1 134 ? -9.071 10.368 26.887 1.00 93.56 134 GLY A CA 1
ATOM 964 C C . GLY A 1 134 ? -9.452 9.639 25.599 1.00 93.56 134 GLY A C 1
ATOM 965 O O . GLY A 1 134 ? -10.288 8.737 25.634 1.00 93.56 134 GLY A O 1
ATOM 966 N N . LEU A 1 135 ? -8.795 9.957 24.480 1.00 92.81 135 LEU A N 1
ATOM 967 C CA . LEU A 1 135 ? -8.997 9.278 23.198 1.00 92.81 135 LEU A CA 1
ATOM 968 C C . LEU A 1 135 ? -8.601 7.796 23.267 1.00 92.81 135 LEU A C 1
ATOM 970 O O . LEU A 1 135 ? -9.372 6.936 22.836 1.00 92.81 135 LEU A O 1
ATOM 974 N N . THR A 1 136 ? -7.438 7.480 23.846 1.00 94.25 136 THR A N 1
ATOM 975 C CA . THR A 1 136 ? -7.008 6.087 24.043 1.00 94.25 136 THR A CA 1
ATOM 976 C C . THR A 1 136 ? -7.982 5.325 24.943 1.00 94.25 136 THR A C 1
ATOM 978 O O . THR A 1 136 ? -8.341 4.186 24.635 1.00 94.25 136 THR A O 1
ATOM 981 N N . ALA A 1 137 ? -8.461 5.946 26.026 1.00 94.31 137 ALA A N 1
ATOM 982 C CA . ALA A 1 137 ? -9.445 5.339 26.921 1.00 94.31 137 ALA A CA 1
ATOM 983 C C . ALA A 1 137 ? -10.796 5.092 26.227 1.00 94.31 137 ALA A C 1
ATOM 985 O O . ALA A 1 137 ? -11.380 4.019 26.403 1.00 94.31 137 ALA A O 1
ATOM 986 N N . LEU A 1 138 ? -11.267 6.043 25.411 1.00 93.62 138 LEU A N 1
ATOM 987 C CA . LEU A 1 138 ? -12.480 5.894 24.607 1.00 93.62 138 LEU A CA 1
ATOM 988 C C . LEU A 1 138 ? -12.339 4.719 23.636 1.00 93.62 138 LEU A C 1
ATOM 990 O O . LEU A 1 138 ? -13.142 3.795 23.689 1.00 93.62 138 LEU A O 1
ATOM 994 N N . LEU A 1 139 ? -11.300 4.711 22.797 1.00 94.12 139 LEU A N 1
ATOM 995 C CA . LEU A 1 139 ? -11.088 3.663 21.794 1.00 94.12 139 LEU A CA 1
ATOM 996 C C . LEU A 1 139 ? -10.950 2.274 22.421 1.00 94.12 139 LEU A C 1
ATOM 998 O O . LEU A 1 139 ? -11.517 1.306 21.915 1.00 94.12 139 LEU A O 1
ATOM 1002 N N . LYS A 1 140 ? -10.256 2.175 23.560 1.00 93.19 140 LYS A N 1
ATOM 1003 C CA . LYS A 1 140 ? -10.168 0.928 24.322 1.00 93.19 140 LYS A CA 1
ATOM 1004 C C . LYS A 1 140 ? -11.548 0.453 24.782 1.00 93.19 140 LYS A C 1
ATOM 1006 O O . LYS A 1 140 ? -11.900 -0.699 24.545 1.00 93.19 140 LYS A O 1
ATOM 1011 N N . LYS A 1 141 ? -12.342 1.342 25.386 1.00 93.38 141 LYS A N 1
ATOM 1012 C CA . LYS A 1 141 ? -13.701 1.027 25.848 1.00 93.38 141 LYS A CA 1
ATOM 1013 C C . LYS A 1 141 ? -14.617 0.609 24.694 1.00 93.38 141 LYS A C 1
ATOM 1015 O O . LYS A 1 141 ? -15.403 -0.325 24.845 1.00 93.38 141 LYS A O 1
ATOM 1020 N N . GLU A 1 142 ? -14.533 1.293 23.557 1.00 92.19 142 GLU A N 1
ATOM 1021 C CA . GLU A 1 142 ? -15.327 0.980 22.367 1.00 92.19 142 GLU A CA 1
ATOM 1022 C C . GLU A 1 142 ? -14.966 -0.404 21.814 1.00 92.19 142 GLU A C 1
ATOM 1024 O O . GLU A 1 142 ? -15.860 -1.221 21.586 1.00 92.19 142 GLU A O 1
ATOM 1029 N N . ASN A 1 143 ? -13.669 -0.711 21.701 1.00 90.69 143 ASN A N 1
ATOM 1030 C CA . ASN A 1 143 ? -13.193 -2.027 21.274 1.00 90.69 143 ASN A CA 1
ATOM 1031 C C . ASN A 1 143 ? -13.623 -3.140 22.245 1.00 90.69 143 ASN A C 1
ATOM 1033 O O . ASN A 1 143 ? -14.086 -4.185 21.798 1.00 90.69 143 ASN A O 1
ATOM 1037 N N . GLU A 1 144 ? -13.542 -2.921 23.562 1.00 91.38 144 GLU A N 1
ATOM 1038 C CA . GLU A 1 144 ? -14.006 -3.883 24.578 1.00 91.38 144 GLU A CA 1
ATOM 1039 C C . GLU A 1 144 ? -15.526 -4.109 24.514 1.00 91.38 144 GLU A C 1
ATOM 1041 O O . GLU A 1 144 ? -16.003 -5.246 24.591 1.00 91.38 144 GLU A O 1
ATOM 1046 N N . THR A 1 145 ? -16.295 -3.031 24.332 1.00 91.50 145 THR A N 1
ATOM 1047 C CA . THR A 1 145 ? -17.758 -3.089 24.182 1.00 91.50 145 THR A CA 1
ATOM 1048 C C . THR A 1 145 ? -18.137 -3.874 22.930 1.00 91.50 145 THR A C 1
ATOM 1050 O O . THR A 1 145 ? -19.017 -4.735 22.976 1.00 91.50 145 THR A O 1
ATOM 1053 N N . TYR A 1 146 ? -17.449 -3.610 21.818 1.00 88.19 146 TYR A N 1
ATOM 1054 C CA . TYR A 1 146 ? -17.674 -4.304 20.559 1.00 88.19 146 TYR A CA 1
ATOM 1055 C C . TYR A 1 146 ? -17.283 -5.783 20.641 1.00 88.19 146 TYR A C 1
ATOM 1057 O O . TYR A 1 146 ? -18.075 -6.646 20.268 1.00 88.19 146 TYR A O 1
ATOM 1065 N N . ALA A 1 147 ? -16.112 -6.088 21.205 1.00 90.69 147 ALA A N 1
ATOM 1066 C CA . ALA A 1 147 ? -15.650 -7.459 21.397 1.00 90.69 147 ALA A CA 1
ATOM 1067 C C . ALA A 1 147 ? -16.590 -8.276 22.288 1.00 90.69 147 ALA A C 1
ATOM 1069 O O . ALA A 1 147 ? -16.819 -9.453 22.027 1.00 90.69 147 ALA A O 1
ATOM 1070 N N . SER A 1 148 ? -17.193 -7.643 23.295 1.00 93.12 148 SER A N 1
ATOM 1071 C CA . SER A 1 148 ? -18.198 -8.293 24.141 1.00 93.12 148 SER A CA 1
ATOM 1072 C C . SER A 1 148 ? -19.507 -8.564 23.391 1.00 93.12 148 SER A C 1
ATOM 1074 O O . SER A 1 148 ? -20.151 -9.584 23.624 1.00 93.12 148 SER A O 1
ATOM 1076 N N . ALA A 1 149 ? -19.910 -7.662 22.491 1.00 92.50 149 ALA A N 1
ATOM 1077 C CA . ALA A 1 149 ? -21.142 -7.791 21.715 1.00 92.50 149 ALA A CA 1
ATOM 1078 C C . ALA A 1 149 ? -21.018 -8.791 20.554 1.00 92.50 149 ALA A C 1
ATOM 1080 O O . ALA A 1 149 ? -21.978 -9.497 20.250 1.00 92.50 149 ALA A O 1
ATOM 1081 N N . GLN A 1 150 ? -19.852 -8.853 19.903 1.00 93.25 150 GLN A N 1
ATOM 1082 C CA . GLN A 1 150 ? -19.590 -9.720 18.751 1.00 93.25 150 GLN A CA 1
ATOM 1083 C C . GLN A 1 150 ? -18.225 -10.424 18.879 1.00 93.25 150 GLN A C 1
ATOM 1085 O O . GLN A 1 150 ? -17.291 -10.099 18.143 1.00 93.25 150 GLN A O 1
ATOM 1090 N N . PRO A 1 151 ? -18.086 -11.418 19.781 1.00 94.50 151 PRO A N 1
ATOM 1091 C CA . PRO A 1 151 ? -16.788 -12.028 20.086 1.00 94.50 151 PRO A CA 1
ATOM 1092 C C . PRO A 1 151 ? -16.106 -12.683 18.882 1.00 94.50 151 PRO A C 1
ATOM 1094 O O . PRO A 1 151 ? -14.893 -12.576 18.725 1.00 94.50 151 PRO A O 1
ATOM 1097 N N . GLN A 1 152 ? -16.886 -13.335 18.014 1.00 93.50 152 GLN A N 1
ATOM 1098 C CA . GLN A 1 152 ? -16.361 -13.991 16.812 1.00 93.50 152 GLN A CA 1
ATOM 1099 C C . GLN A 1 152 ? -15.804 -12.966 15.820 1.00 93.50 152 GLN A C 1
ATOM 1101 O O . GLN A 1 152 ? -14.654 -13.078 15.412 1.00 93.50 152 GLN A O 1
ATOM 1106 N N . LEU A 1 153 ? -16.571 -11.919 15.500 1.00 92.62 153 LEU A N 1
ATOM 1107 C CA . LEU A 1 153 ? -16.118 -10.871 14.583 1.00 92.62 153 LEU A CA 1
ATOM 1108 C C . LEU A 1 153 ? -14.914 -10.102 15.145 1.00 92.62 153 LEU A C 1
ATOM 1110 O O . LEU A 1 153 ? -13.971 -9.817 14.416 1.00 92.62 153 LEU A O 1
ATOM 1114 N N . ALA A 1 154 ? -14.896 -9.818 16.448 1.00 94.94 154 ALA A N 1
ATOM 1115 C CA . ALA A 1 154 ? -13.744 -9.186 17.081 1.00 94.94 154 ALA A CA 1
ATOM 1116 C C . ALA A 1 154 ? -12.480 -10.058 17.021 1.00 94.94 154 ALA A C 1
ATOM 1118 O O . ALA A 1 154 ? -11.390 -9.531 16.805 1.00 94.94 154 ALA A O 1
ATOM 1119 N N . SER A 1 155 ? -12.616 -11.382 17.158 1.00 95.88 155 SER A N 1
ATOM 1120 C CA . SER A 1 155 ? -11.506 -12.319 16.953 1.00 95.88 155 SER A CA 1
ATOM 1121 C C . SER A 1 155 ? -10.964 -12.243 15.523 1.00 95.88 155 SER A C 1
ATOM 1123 O O . SER A 1 155 ? -9.752 -12.150 15.342 1.00 95.88 155 SER A O 1
ATOM 1125 N N . GLU A 1 156 ? -11.840 -12.217 14.515 1.00 96.62 156 GLU A N 1
ATOM 1126 C CA . GLU A 1 156 ? -11.427 -12.114 13.108 1.00 96.62 156 GLU A CA 1
ATOM 1127 C C . GLU A 1 156 ? -10.796 -10.766 12.761 1.00 96.62 156 GLU A C 1
ATOM 1129 O O . GLU A 1 156 ? -9.823 -10.711 12.014 1.00 96.62 156 GLU A O 1
ATOM 1134 N N . ILE A 1 157 ? -11.299 -9.675 13.338 1.00 96.50 157 ILE A N 1
ATOM 1135 C CA . ILE A 1 157 ? -10.696 -8.346 13.195 1.00 96.50 157 ILE A CA 1
ATOM 1136 C C . ILE A 1 157 ? -9.287 -8.329 13.787 1.00 96.50 157 ILE A C 1
ATOM 1138 O O . ILE A 1 157 ? -8.366 -7.837 13.141 1.00 96.50 157 ILE A O 1
ATOM 1142 N N . ASN A 1 158 ? -9.094 -8.889 14.984 1.00 95.69 158 ASN A N 1
ATOM 1143 C CA . ASN A 1 158 ? -7.765 -8.962 15.592 1.00 95.69 158 ASN A CA 1
ATOM 1144 C C . ASN A 1 158 ? -6.812 -9.814 14.742 1.00 95.69 158 ASN A C 1
ATOM 1146 O O . ASN A 1 158 ? -5.696 -9.381 14.470 1.00 95.69 158 ASN A O 1
ATOM 1150 N N . ALA A 1 159 ? -7.271 -10.962 14.236 1.00 97.12 159 ALA A N 1
ATOM 1151 C CA . ALA A 1 159 ? -6.474 -11.798 13.344 1.00 97.12 159 ALA A CA 1
ATOM 1152 C C . ALA A 1 159 ? -6.123 -11.084 12.021 1.00 97.12 159 ALA A C 1
ATOM 1154 O O . ALA A 1 159 ? -4.995 -11.192 11.538 1.00 97.12 159 ALA A O 1
ATOM 1155 N N . ALA A 1 160 ? -7.044 -10.289 11.465 1.00 97.19 160 ALA A N 1
ATOM 1156 C CA . ALA A 1 160 ? -6.788 -9.453 10.295 1.00 97.19 160 ALA A CA 1
ATOM 1157 C C . ALA A 1 160 ? -5.735 -8.362 10.573 1.00 97.19 160 ALA A C 1
ATOM 1159 O O . ALA A 1 160 ? -4.865 -8.110 9.733 1.00 97.19 160 ALA A O 1
ATOM 1160 N N . LEU A 1 161 ? -5.775 -7.732 11.753 1.00 96.69 161 LEU A N 1
ATOM 1161 C CA . LEU A 1 161 ? -4.768 -6.755 12.178 1.00 96.69 161 LEU A CA 1
ATOM 1162 C C . LEU A 1 161 ? -3.398 -7.398 12.391 1.00 96.69 161 LEU A C 1
ATOM 1164 O O . LEU A 1 161 ? -2.399 -6.838 11.940 1.00 96.69 161 LEU A O 1
ATOM 1168 N N . ASP A 1 162 ? -3.346 -8.581 12.999 1.00 96.56 162 ASP A N 1
ATOM 1169 C CA . ASP A 1 162 ? -2.109 -9.344 13.162 1.00 96.56 162 ASP A CA 1
ATOM 1170 C C . ASP A 1 162 ? -1.536 -9.750 11.798 1.00 96.56 162 ASP A C 1
ATOM 1172 O O . ASP A 1 162 ? -0.335 -9.617 11.550 1.00 96.56 162 ASP A O 1
ATOM 1176 N N . ALA A 1 163 ? -2.384 -10.185 10.860 1.00 95.94 163 ALA A N 1
ATOM 1177 C CA . ALA A 1 163 ? -1.971 -10.478 9.490 1.00 95.94 163 ALA A CA 1
ATOM 1178 C C . ALA A 1 163 ? -1.377 -9.238 8.798 1.00 95.94 163 ALA A C 1
ATOM 1180 O O . ALA A 1 163 ? -0.323 -9.339 8.167 1.00 95.94 163 ALA A O 1
ATOM 1181 N N . SER A 1 164 ? -2.000 -8.067 8.965 1.00 96.25 164 SER A N 1
ATOM 1182 C CA . SER A 1 164 ? -1.482 -6.786 8.468 1.00 96.25 164 SER A CA 1
ATOM 1183 C C . SER A 1 164 ? -0.150 -6.401 9.117 1.00 96.25 164 SER A C 1
ATOM 1185 O O . SER A 1 164 ? 0.780 -5.994 8.421 1.00 96.25 164 SER A O 1
ATOM 1187 N N . ALA A 1 165 ? -0.022 -6.540 10.438 1.00 95.44 165 ALA A N 1
ATOM 1188 C CA . ALA A 1 165 ? 1.213 -6.247 11.162 1.00 95.44 165 ALA A CA 1
ATOM 1189 C C . ALA A 1 165 ? 2.364 -7.148 10.690 1.00 95.44 165 ALA A C 1
ATOM 1191 O O . ALA A 1 165 ? 3.450 -6.656 10.385 1.00 95.44 165 ALA A O 1
ATOM 1192 N N . ASN A 1 166 ? 2.095 -8.442 10.512 1.00 96.19 166 ASN A N 1
ATOM 1193 C CA . ASN A 1 166 ? 3.068 -9.405 10.005 1.00 96.19 166 ASN A CA 1
ATOM 1194 C C . ASN A 1 166 ? 3.581 -9.054 8.597 1.00 96.19 166 ASN A C 1
ATOM 1196 O O . ASN A 1 166 ? 4.761 -9.261 8.315 1.00 96.19 166 ASN A O 1
ATOM 1200 N N . VAL A 1 167 ? 2.724 -8.519 7.717 1.00 96.75 167 VAL A N 1
ATOM 1201 C CA . VAL A 1 167 ? 3.140 -8.005 6.396 1.00 96.75 167 VAL A CA 1
ATOM 1202 C C . VAL A 1 167 ? 4.115 -6.839 6.566 1.00 96.75 167 VAL A C 1
ATOM 1204 O O . VAL A 1 167 ? 5.188 -6.851 5.967 1.00 96.75 167 VAL A O 1
ATOM 1207 N N . ASN A 1 168 ? 3.792 -5.864 7.422 1.00 95.50 168 ASN A N 1
ATOM 1208 C CA . ASN A 1 168 ? 4.676 -4.722 7.672 1.00 95.50 168 ASN A CA 1
ATOM 1209 C C . ASN A 1 168 ? 6.044 -5.162 8.213 1.00 95.50 168 ASN A C 1
ATOM 1211 O O . ASN A 1 168 ? 7.077 -4.655 7.780 1.00 95.50 168 ASN A O 1
ATOM 1215 N N . GLU A 1 169 ? 6.071 -6.129 9.132 1.00 96.06 169 GLU A N 1
ATOM 1216 C CA . GLU A 1 169 ? 7.325 -6.661 9.659 1.00 96.06 169 GLU A CA 1
ATOM 1217 C C . GLU A 1 169 ? 8.141 -7.414 8.604 1.00 96.06 169 GLU A C 1
ATOM 1219 O O . GLU A 1 169 ? 9.365 -7.270 8.559 1.00 96.06 169 GLU A O 1
ATOM 1224 N N . ARG A 1 170 ? 7.492 -8.225 7.755 1.00 96.31 170 ARG A N 1
ATOM 1225 C CA . ARG A 1 170 ? 8.171 -8.939 6.662 1.00 96.31 170 ARG A CA 1
ATOM 1226 C C . ARG A 1 170 ? 8.764 -7.966 5.654 1.00 96.31 170 ARG A C 1
ATOM 1228 O O . ARG A 1 170 ? 9.933 -8.114 5.310 1.00 96.31 170 ARG A O 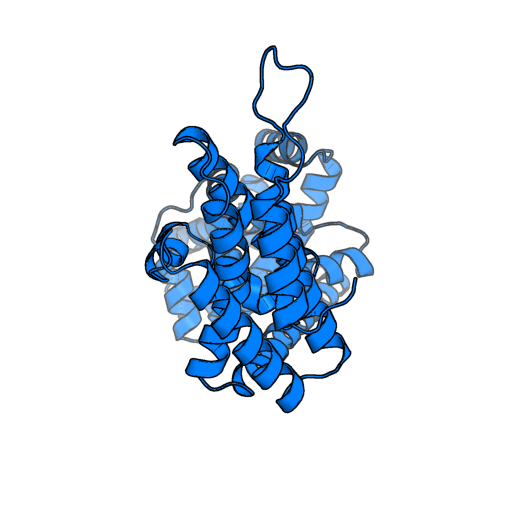1
ATOM 1235 N N . ALA A 1 171 ? 8.026 -6.925 5.289 1.00 95.69 171 ALA A N 1
ATOM 1236 C CA . ALA A 1 171 ? 8.531 -5.875 4.419 1.00 95.69 171 ALA A CA 1
ATOM 1237 C C . ALA A 1 171 ? 9.696 -5.092 5.034 1.00 95.69 171 ALA A C 1
ATOM 1239 O O . ALA A 1 171 ? 10.693 -4.843 4.359 1.00 95.69 171 ALA A O 1
ATOM 1240 N N . ALA A 1 172 ? 9.626 -4.762 6.328 1.00 96.12 172 ALA A N 1
ATOM 1241 C CA . ALA A 1 172 ? 10.735 -4.117 7.028 1.00 96.12 172 ALA A CA 1
ATOM 1242 C C . ALA A 1 172 ? 11.994 -5.001 7.034 1.00 96.12 172 ALA A C 1
ATOM 1244 O O . ALA A 1 172 ? 13.099 -4.508 6.803 1.00 96.12 172 ALA A O 1
ATOM 1245 N N . ARG A 1 173 ? 11.832 -6.315 7.247 1.00 96.56 173 ARG A N 1
ATOM 1246 C CA . ARG A 1 173 ? 12.938 -7.277 7.147 1.00 96.56 173 ARG A CA 1
ATOM 1247 C C . ARG A 1 173 ? 13.491 -7.370 5.729 1.00 96.56 173 ARG A C 1
ATOM 1249 O O . ARG A 1 173 ? 14.708 -7.374 5.594 1.00 96.56 173 ARG A O 1
ATOM 1256 N N . LEU A 1 174 ? 12.635 -7.399 4.703 1.00 95.69 174 LEU A N 1
ATOM 1257 C CA . LEU A 1 174 ? 13.062 -7.407 3.301 1.00 95.69 174 LEU A CA 1
ATOM 1258 C C . LEU A 1 174 ? 13.900 -6.168 2.982 1.00 95.69 174 LEU A C 1
ATOM 1260 O O . LEU A 1 174 ? 15.035 -6.287 2.531 1.00 95.69 174 LEU A O 1
ATOM 1264 N N . ARG A 1 175 ? 13.392 -4.979 3.321 1.00 95.56 175 ARG A N 1
ATOM 1265 C CA . ARG A 1 175 ? 14.096 -3.708 3.119 1.00 95.56 175 ARG A CA 1
ATOM 1266 C C . ARG A 1 175 ? 15.455 -3.661 3.822 1.00 95.56 175 ARG A C 1
ATOM 1268 O O . ARG A 1 175 ? 16.396 -3.081 3.280 1.00 95.56 175 ARG A O 1
ATOM 1275 N N . ALA A 1 176 ? 15.561 -4.253 5.011 1.00 96.62 176 ALA A N 1
ATOM 1276 C CA . ALA A 1 176 ? 16.791 -4.279 5.800 1.00 96.62 176 ALA A CA 1
ATOM 1277 C C . ALA A 1 176 ? 17.907 -5.153 5.192 1.00 96.62 176 ALA A C 1
ATOM 1279 O O . ALA A 1 176 ? 19.054 -5.046 5.622 1.00 96.62 176 ALA A O 1
ATOM 1280 N N . GLN A 1 177 ? 17.604 -5.990 4.191 1.00 96.56 177 GLN A N 1
ATOM 1281 C CA . GLN A 1 177 ? 18.615 -6.761 3.450 1.00 96.56 177 GLN A CA 1
ATOM 1282 C C . GLN A 1 177 ? 19.446 -5.881 2.496 1.00 96.56 177 GLN A C 1
ATOM 1284 O O . GLN A 1 177 ? 20.547 -6.258 2.074 1.00 96.56 177 GLN A O 1
ATOM 1289 N N . PHE A 1 178 ? 18.940 -4.688 2.174 1.00 98.00 178 PHE A N 1
ATOM 1290 C CA . PHE A 1 178 ? 19.527 -3.767 1.210 1.00 98.00 178 PHE A CA 1
ATOM 1291 C C . PHE A 1 178 ? 20.109 -2.534 1.894 1.00 98.00 178 PHE A C 1
ATOM 1293 O O . PHE A 1 178 ? 19.516 -1.951 2.806 1.00 98.00 178 PHE A O 1
ATOM 1300 N N . THR A 1 179 ? 21.261 -2.094 1.400 1.00 98.31 179 THR A N 1
ATOM 1301 C CA . THR A 1 179 ? 21.759 -0.742 1.662 1.00 98.31 179 THR A CA 1
ATOM 1302 C C . THR A 1 179 ? 20.854 0.289 0.987 1.00 98.31 179 THR A C 1
ATOM 1304 O O . THR A 1 179 ? 20.100 -0.033 0.069 1.00 98.31 179 THR A O 1
ATOM 1307 N N . ASP A 1 180 ? 20.948 1.553 1.397 1.00 97.81 180 ASP A N 1
ATOM 1308 C CA . ASP A 1 180 ? 20.141 2.619 0.790 1.00 97.81 180 ASP A CA 1
ATOM 1309 C C . ASP A 1 180 ? 20.432 2.809 -0.704 1.00 97.81 180 ASP A C 1
ATOM 1311 O O . ASP A 1 180 ? 19.517 3.082 -1.474 1.00 97.81 180 ASP A O 1
ATOM 1315 N N . ALA A 1 181 ? 21.683 2.607 -1.129 1.00 98.00 181 ALA A N 1
ATOM 1316 C CA . ALA A 1 181 ? 22.065 2.692 -2.537 1.00 98.00 181 ALA A CA 1
ATOM 1317 C C . ALA A 1 181 ? 21.455 1.549 -3.363 1.00 98.00 181 ALA A C 1
ATOM 1319 O O . ALA A 1 181 ? 20.866 1.797 -4.411 1.00 98.00 181 ALA A O 1
ATOM 1320 N N . GLU A 1 182 ? 21.545 0.311 -2.870 1.00 98.44 182 GLU A N 1
ATOM 1321 C CA . GLU A 1 182 ? 20.940 -0.850 -3.534 1.00 98.44 182 GLU A CA 1
ATOM 1322 C C . GLU A 1 182 ? 19.418 -0.717 -3.602 1.00 98.44 182 GLU A C 1
ATOM 1324 O O . GLU A 1 182 ? 18.821 -0.952 -4.652 1.00 98.44 182 GLU A O 1
ATOM 1329 N N . TRP A 1 183 ? 18.794 -0.287 -2.501 1.00 98.25 183 TRP A N 1
ATOM 1330 C CA . TRP A 1 183 ? 17.359 -0.045 -2.465 1.00 98.25 183 TRP A CA 1
ATOM 1331 C C . TRP A 1 183 ? 16.946 1.025 -3.465 1.00 98.25 183 TRP A C 1
ATOM 1333 O O . TRP A 1 183 ? 15.985 0.828 -4.194 1.00 98.25 183 TRP A O 1
ATOM 1343 N N . ASN A 1 184 ? 17.685 2.133 -3.544 1.00 97.69 184 ASN A N 1
ATOM 1344 C CA . ASN A 1 184 ? 17.401 3.186 -4.509 1.00 97.69 184 ASN A CA 1
ATOM 1345 C C . ASN A 1 184 ? 17.489 2.675 -5.957 1.00 97.69 184 ASN A C 1
ATOM 1347 O O . ASN A 1 184 ? 16.638 3.022 -6.776 1.00 97.69 184 ASN A O 1
ATOM 1351 N N . THR A 1 185 ? 18.468 1.824 -6.279 1.00 98.44 185 THR A N 1
ATOM 1352 C CA . THR A 1 185 ? 18.532 1.177 -7.597 1.00 98.44 185 THR A CA 1
ATOM 1353 C C . THR A 1 185 ? 17.273 0.350 -7.856 1.00 98.44 185 THR A C 1
ATOM 1355 O O . THR A 1 185 ? 16.619 0.543 -8.882 1.00 98.44 185 THR A O 1
ATOM 1358 N N . LEU A 1 186 ? 16.884 -0.525 -6.923 1.00 98.44 186 LEU A N 1
ATOM 1359 C CA . LEU A 1 186 ? 15.689 -1.361 -7.076 1.00 98.44 186 LEU A CA 1
ATOM 1360 C C . LEU A 1 186 ? 14.402 -0.520 -7.174 1.00 98.44 186 LEU A C 1
ATOM 1362 O O . LEU A 1 186 ? 13.560 -0.759 -8.031 1.00 98.44 186 LEU A O 1
ATOM 1366 N N . ALA A 1 187 ? 14.275 0.516 -6.350 1.00 97.75 187 ALA A N 1
ATOM 1367 C CA . ALA A 1 187 ? 13.122 1.409 -6.316 1.00 97.75 187 ALA A CA 1
ATOM 1368 C C . ALA A 1 187 ? 12.908 2.164 -7.641 1.00 97.75 187 ALA A C 1
ATOM 1370 O O . ALA A 1 187 ? 11.778 2.365 -8.081 1.00 97.75 187 ALA A O 1
ATOM 1371 N N . THR A 1 188 ? 13.996 2.591 -8.288 1.00 98.00 188 THR A N 1
ATOM 1372 C CA . THR A 1 188 ? 13.939 3.501 -9.445 1.00 98.00 188 THR A CA 1
ATOM 1373 C C . THR A 1 188 ? 14.015 2.797 -10.798 1.00 98.00 188 THR A C 1
ATOM 1375 O O . THR A 1 188 ? 13.534 3.344 -11.791 1.00 98.00 188 THR A O 1
ATOM 1378 N N . THR A 1 189 ? 14.561 1.577 -10.864 1.00 98.56 189 THR A N 1
ATOM 1379 C CA . THR A 1 189 ? 14.738 0.831 -12.127 1.00 98.56 189 THR A CA 1
ATOM 1380 C C . THR A 1 189 ? 13.435 0.629 -12.918 1.00 98.56 189 THR A C 1
ATOM 1382 O O . THR A 1 189 ? 13.462 0.876 -14.124 1.00 98.56 189 THR A O 1
ATOM 1385 N N . PRO A 1 190 ? 12.291 0.233 -12.316 1.00 98.31 190 PRO A N 1
ATOM 1386 C CA . PRO A 1 190 ? 11.044 0.062 -13.069 1.00 98.31 190 PRO A CA 1
ATOM 1387 C C . PRO A 1 190 ? 10.575 1.362 -13.739 1.00 98.31 190 PRO A C 1
ATOM 1389 O O . PRO A 1 190 ? 10.184 1.364 -14.906 1.00 98.31 190 PRO A O 1
ATOM 1392 N N . ALA A 1 191 ? 10.684 2.486 -13.023 1.00 97.25 191 ALA A N 1
ATOM 1393 C CA . ALA A 1 191 ? 10.332 3.801 -13.546 1.00 97.25 191 ALA A CA 1
ATOM 1394 C C . ALA A 1 191 ? 11.308 4.262 -14.641 1.00 97.25 191 ALA A C 1
ATOM 1396 O O . ALA A 1 191 ? 10.867 4.772 -15.668 1.00 97.25 191 ALA A O 1
ATOM 1397 N N . LEU A 1 192 ? 12.618 4.035 -14.472 1.00 97.25 192 LEU A N 1
ATOM 1398 C CA . LEU A 1 192 ? 13.617 4.301 -15.516 1.00 97.25 192 LEU A CA 1
ATOM 1399 C C . LEU A 1 192 ? 13.325 3.496 -16.787 1.00 97.25 192 LEU A C 1
ATOM 1401 O O . LEU A 1 192 ? 13.356 4.062 -17.875 1.00 97.25 192 LEU A O 1
ATOM 1405 N N . ALA A 1 193 ? 12.971 2.216 -16.650 1.00 97.12 193 ALA A N 1
ATOM 1406 C CA . ALA A 1 193 ? 12.634 1.347 -17.772 1.00 97.12 193 ALA A CA 1
ATOM 1407 C C . ALA A 1 193 ? 11.419 1.851 -18.562 1.00 97.12 193 ALA A C 1
ATOM 1409 O O . ALA A 1 193 ? 11.499 1.987 -19.784 1.00 97.12 193 ALA A O 1
ATOM 1410 N N . GLY A 1 194 ? 10.329 2.205 -17.871 1.00 94.56 194 GLY A N 1
ATOM 1411 C CA . GLY A 1 194 ? 9.174 2.850 -18.503 1.00 94.56 194 GLY A CA 1
ATOM 1412 C C . GLY A 1 194 ? 9.535 4.183 -19.162 1.00 94.56 194 GLY A C 1
ATOM 1413 O O . GLY A 1 194 ? 9.148 4.446 -20.300 1.00 94.56 194 GLY A O 1
ATOM 1414 N N . TYR A 1 195 ? 10.340 5.004 -18.488 1.00 92.81 195 TYR A N 1
ATOM 1415 C CA . TYR A 1 195 ? 10.762 6.302 -19.003 1.00 92.81 195 TYR A CA 1
ATOM 1416 C C . TYR A 1 195 ? 11.660 6.182 -20.245 1.00 92.81 195 TYR A C 1
ATOM 1418 O O . TYR A 1 195 ? 11.515 6.958 -21.185 1.00 92.81 195 TYR A O 1
ATOM 1426 N N . ALA A 1 196 ? 12.569 5.205 -20.304 1.00 93.56 196 ALA A N 1
ATOM 1427 C CA . ALA A 1 196 ? 13.416 4.988 -21.475 1.00 93.56 196 ALA A CA 1
ATOM 1428 C C . ALA A 1 196 ? 12.611 4.623 -22.722 1.00 93.56 196 ALA A C 1
ATOM 1430 O O . ALA A 1 196 ? 12.914 5.145 -23.794 1.00 93.56 196 ALA A O 1
ATOM 1431 N N . VAL A 1 197 ? 11.568 3.804 -22.572 1.00 92.00 197 VAL A N 1
ATOM 1432 C CA . VAL A 1 197 ? 10.623 3.498 -23.656 1.00 92.00 197 VAL A CA 1
ATOM 1433 C C . VAL A 1 197 ? 9.863 4.754 -24.089 1.00 92.00 197 VAL A C 1
ATOM 1435 O O . VAL A 1 197 ? 9.814 5.071 -25.273 1.00 92.00 197 VAL A O 1
ATOM 1438 N N . MET A 1 198 ? 9.351 5.539 -23.138 1.00 88.19 198 MET A N 1
ATOM 1439 C CA . MET A 1 198 ? 8.694 6.818 -23.443 1.00 88.19 198 MET A CA 1
ATOM 1440 C C . MET A 1 198 ? 9.610 7.782 -24.227 1.00 88.19 198 MET A C 1
ATOM 1442 O O . MET A 1 198 ? 9.154 8.559 -25.061 1.00 88.19 198 MET A O 1
ATOM 1446 N N . MET A 1 199 ? 10.925 7.742 -23.986 1.00 86.50 199 MET A N 1
ATOM 1447 C CA . MET A 1 199 ? 11.890 8.603 -24.679 1.00 86.50 199 MET A CA 1
ATOM 1448 C C . MET A 1 199 ? 12.414 8.029 -26.007 1.00 86.50 199 MET A C 1
ATOM 1450 O O . MET A 1 199 ? 12.951 8.806 -26.812 1.00 86.50 199 MET A O 1
ATOM 1454 N N . SER A 1 200 ? 12.281 6.717 -26.256 1.00 83.81 200 SER A N 1
ATOM 1455 C CA . SER A 1 200 ? 12.798 6.057 -27.467 1.00 83.81 200 SER A CA 1
ATOM 1456 C C . SER A 1 200 ? 12.007 6.428 -28.720 1.00 83.81 200 SER A C 1
ATOM 1458 O O . SER A 1 200 ? 12.591 6.602 -29.790 1.00 83.81 200 SER A O 1
ATOM 1460 N N . SER A 1 201 ? 10.706 6.664 -28.574 1.00 73.31 201 SER A N 1
ATOM 1461 C CA . SER A 1 201 ? 9.827 7.187 -29.619 1.00 73.31 201 SER A CA 1
ATOM 1462 C C . SER A 1 201 ? 9.140 8.427 -29.062 1.00 73.31 201 SER A C 1
ATOM 1464 O O . SER A 1 201 ? 8.327 8.340 -28.154 1.00 73.31 201 SER A O 1
ATOM 1466 N N . LEU A 1 202 ? 9.528 9.617 -29.537 1.00 64.06 202 LEU A N 1
ATOM 1467 C CA . LEU A 1 202 ? 8.978 10.852 -28.983 1.00 64.06 202 LEU A CA 1
ATOM 1468 C C . LEU A 1 202 ? 7.526 11.008 -29.453 1.00 64.06 202 LEU A C 1
ATOM 1470 O O . LEU A 1 202 ? 7.274 11.451 -30.579 1.00 64.06 202 LEU A O 1
ATOM 1474 N N . SER A 1 203 ? 6.572 10.683 -28.587 1.00 59.62 203 SER A N 1
ATOM 1475 C CA . SER A 1 203 ? 5.193 11.108 -28.779 1.00 59.62 203 SER A CA 1
ATOM 1476 C C . SER A 1 203 ? 5.099 12.634 -28.614 1.00 59.62 203 SER A C 1
ATOM 1478 O O . SER A 1 203 ? 5.862 13.251 -27.869 1.00 59.62 203 SER A O 1
ATOM 1480 N N . GLY A 1 204 ? 4.193 13.300 -29.342 1.00 57.12 204 GLY A N 1
ATOM 1481 C CA . GLY A 1 204 ? 3.963 14.745 -29.166 1.00 57.12 204 GLY A CA 1
ATOM 1482 C C . GLY A 1 204 ? 3.564 15.100 -27.715 1.00 57.12 204 GLY A C 1
ATOM 1483 O O . GLY A 1 204 ? 3.275 14.199 -26.932 1.00 57.12 204 GLY A O 1
ATOM 1484 N N . PRO A 1 205 ? 3.460 16.390 -27.329 1.00 57.75 205 PRO A N 1
ATOM 1485 C CA . PRO A 1 205 ? 3.236 16.797 -25.930 1.00 57.75 205 PRO A CA 1
ATOM 1486 C C . PRO A 1 205 ? 2.040 16.129 -25.222 1.00 57.75 205 PRO A C 1
ATOM 1488 O O . PRO A 1 205 ? 2.082 15.898 -24.019 1.00 57.75 205 PRO A O 1
ATOM 1491 N N . VAL A 1 206 ? 0.979 15.795 -25.967 1.00 59.94 206 VAL A N 1
ATOM 1492 C CA . VAL A 1 206 ? -0.199 15.070 -25.452 1.00 59.94 206 VAL A CA 1
ATOM 1493 C C . VAL A 1 206 ? 0.113 13.595 -25.157 1.00 59.94 206 VAL A C 1
ATOM 1495 O O . VAL A 1 206 ? -0.425 13.038 -24.205 1.00 59.94 206 VAL A O 1
ATOM 1498 N N . GLY A 1 207 ? 0.988 12.967 -25.943 1.00 74.00 207 GLY A N 1
ATOM 1499 C CA . GLY A 1 207 ? 1.390 11.575 -25.749 1.00 74.00 207 GLY A CA 1
ATOM 1500 C C . GLY A 1 207 ? 2.300 11.381 -24.540 1.00 74.00 207 GLY A C 1
ATOM 1501 O O . GLY A 1 207 ? 2.056 10.456 -23.781 1.00 74.00 207 GLY A O 1
ATOM 1502 N N . ILE A 1 208 ? 3.212 12.322 -24.263 1.00 78.81 208 ILE A N 1
ATOM 1503 C CA . ILE A 1 208 ? 4.096 12.255 -23.082 1.00 78.81 208 ILE A CA 1
ATOM 1504 C C . ILE A 1 208 ? 3.286 12.188 -21.779 1.00 78.81 208 ILE A C 1
ATOM 1506 O O . ILE A 1 208 ? 3.571 11.378 -20.903 1.00 78.81 208 ILE A O 1
ATOM 1510 N N . ASN A 1 209 ? 2.235 13.006 -21.647 1.00 83.19 209 ASN A N 1
ATOM 1511 C CA . ASN A 1 209 ? 1.377 12.969 -20.456 1.00 83.19 209 ASN A CA 1
ATOM 1512 C C . ASN A 1 209 ? 0.637 11.629 -20.323 1.00 83.19 209 ASN A C 1
ATOM 1514 O O . ASN A 1 209 ? 0.458 11.128 -19.215 1.00 83.19 209 ASN A O 1
ATOM 1518 N N . LYS A 1 210 ? 0.212 11.046 -21.448 1.00 83.19 210 LYS A N 1
ATOM 1519 C CA . LYS A 1 210 ? -0.479 9.756 -21.479 1.00 83.19 210 LYS A CA 1
ATOM 1520 C C . LYS A 1 210 ? 0.463 8.598 -21.137 1.00 83.19 210 LYS A C 1
ATOM 1522 O O . LYS A 1 210 ? 0.085 7.713 -20.380 1.00 83.19 210 LYS A O 1
ATOM 1527 N N . GLU A 1 211 ? 1.678 8.615 -21.668 1.00 87.38 211 GLU A N 1
ATOM 1528 C CA . GLU A 1 211 ? 2.721 7.621 -21.401 1.00 87.38 211 GLU A CA 1
ATOM 1529 C C . GLU A 1 211 ? 3.197 7.691 -19.946 1.00 87.38 211 GLU A C 1
ATOM 1531 O O . GLU A 1 211 ? 3.358 6.654 -19.306 1.00 87.38 211 GLU A O 1
ATOM 1536 N N . MET A 1 212 ? 3.319 8.898 -19.384 1.00 90.19 212 MET A N 1
ATOM 1537 C CA . MET A 1 212 ? 3.591 9.094 -17.958 1.00 90.19 212 MET A CA 1
ATOM 1538 C C . MET A 1 212 ? 2.470 8.525 -17.079 1.00 90.19 212 MET A C 1
ATOM 1540 O O . MET A 1 212 ? 2.746 7.840 -16.095 1.00 90.19 212 MET A O 1
ATOM 1544 N N . ALA A 1 213 ? 1.206 8.778 -17.436 1.00 90.75 213 ALA A N 1
ATOM 1545 C CA . ALA A 1 213 ? 0.067 8.200 -16.728 1.00 90.75 213 ALA A CA 1
ATOM 1546 C C . ALA A 1 213 ? 0.089 6.666 -16.804 1.00 90.75 213 ALA A C 1
ATOM 1548 O O . ALA A 1 213 ? -0.024 6.013 -15.773 1.00 90.75 213 ALA A O 1
ATOM 1549 N N . ALA A 1 214 ? 0.337 6.099 -17.988 1.0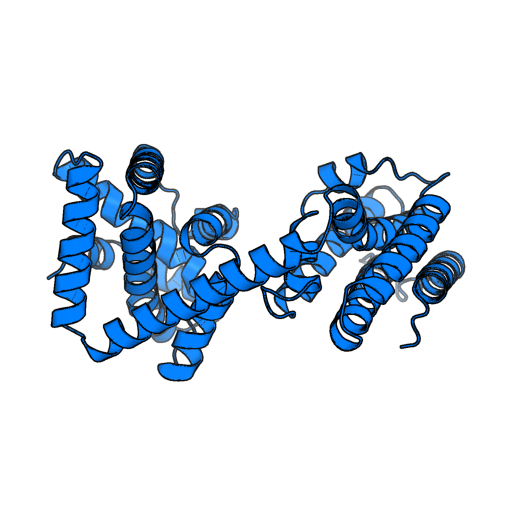0 92.62 214 ALA A N 1
ATOM 1550 C CA . ALA A 1 214 ? 0.440 4.654 -18.177 1.00 92.62 214 ALA A CA 1
ATOM 1551 C C . ALA A 1 214 ? 1.603 4.027 -17.392 1.00 92.62 214 ALA A C 1
ATOM 1553 O O . ALA A 1 214 ? 1.476 2.900 -16.921 1.00 92.62 214 ALA A O 1
ATOM 1554 N N . LEU A 1 215 ? 2.723 4.741 -17.228 1.00 94.56 215 LEU A N 1
ATOM 1555 C CA . LEU A 1 215 ? 3.840 4.308 -16.387 1.00 94.56 215 LEU A CA 1
ATOM 1556 C C . LEU A 1 215 ? 3.402 4.202 -14.923 1.00 94.56 215 LEU A C 1
ATOM 1558 O O . LEU A 1 215 ? 3.580 3.152 -14.308 1.00 94.56 215 LEU A O 1
ATOM 1562 N N . LEU A 1 216 ? 2.817 5.267 -14.370 1.00 94.75 216 LEU A N 1
ATOM 1563 C CA . LEU A 1 216 ? 2.366 5.287 -12.976 1.00 94.75 216 LEU A CA 1
ATOM 1564 C C . LEU A 1 216 ? 1.252 4.264 -12.721 1.00 94.75 216 LEU A C 1
ATOM 1566 O O . LEU A 1 216 ? 1.286 3.556 -11.718 1.00 94.75 216 LEU A O 1
A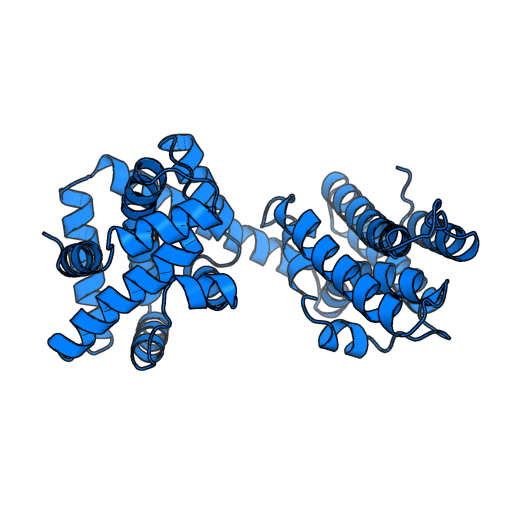TOM 1570 N N . GLU A 1 217 ? 0.307 4.136 -13.650 1.00 93.69 217 GLU A N 1
ATOM 1571 C CA . GLU A 1 217 ? -0.767 3.144 -13.587 1.00 93.69 217 GLU A CA 1
ATOM 1572 C C . GLU A 1 217 ? -0.198 1.717 -13.626 1.00 93.69 217 GLU A C 1
ATOM 1574 O O . GLU A 1 217 ? -0.563 0.892 -12.794 1.00 93.69 217 GLU A O 1
ATOM 1579 N N . ALA A 1 218 ? 0.800 1.442 -14.479 1.00 95.69 218 ALA A N 1
ATOM 1580 C CA . ALA A 1 218 ? 1.492 0.153 -14.496 1.00 95.69 218 ALA A CA 1
ATOM 1581 C C . ALA A 1 218 ? 2.170 -0.169 -13.156 1.00 95.69 218 ALA A C 1
ATOM 1583 O O . ALA A 1 218 ? 2.091 -1.305 -12.684 1.00 95.69 218 ALA A O 1
ATOM 1584 N N . MET A 1 219 ? 2.842 0.814 -12.545 1.00 96.62 219 MET A N 1
ATOM 1585 C CA . MET A 1 219 ? 3.477 0.649 -11.233 1.00 96.62 219 MET A CA 1
ATOM 1586 C C . MET A 1 219 ? 2.441 0.239 -10.181 1.00 96.62 219 MET A C 1
ATOM 1588 O O . MET A 1 219 ? 2.654 -0.738 -9.461 1.00 96.62 219 MET A O 1
ATOM 1592 N N . VAL A 1 220 ? 1.300 0.932 -10.139 1.00 92.75 220 VAL A N 1
ATOM 1593 C CA . VAL A 1 220 ? 0.206 0.645 -9.201 1.00 92.75 220 VAL A CA 1
ATOM 1594 C C . VAL A 1 220 ? -0.428 -0.718 -9.473 1.00 92.75 220 VAL A C 1
ATOM 1596 O O . VAL A 1 220 ? -0.592 -1.499 -8.534 1.00 92.75 220 VAL A O 1
ATOM 1599 N N . ASP A 1 221 ? -0.747 -1.032 -10.728 1.00 94.31 221 ASP A N 1
ATOM 1600 C CA . ASP A 1 221 ? -1.433 -2.266 -11.119 1.00 94.31 221 ASP A CA 1
ATOM 1601 C C . ASP A 1 221 ? -0.610 -3.506 -10.768 1.00 94.31 221 ASP A C 1
ATOM 1603 O O . ASP A 1 221 ? -1.081 -4.404 -10.064 1.00 94.31 221 ASP A O 1
ATOM 1607 N N . TYR A 1 222 ? 0.648 -3.554 -11.219 1.00 95.56 222 TYR A N 1
ATOM 1608 C CA . TYR A 1 222 ? 1.521 -4.693 -10.936 1.00 95.56 222 TYR A CA 1
ATOM 1609 C C . TYR A 1 222 ? 1.900 -4.762 -9.452 1.00 95.56 222 TYR A C 1
ATOM 1611 O O . TYR A 1 222 ? 1.991 -5.857 -8.899 1.00 95.56 222 TYR A O 1
ATOM 1619 N N . GLY A 1 223 ? 2.064 -3.613 -8.788 1.00 93.62 223 GLY A N 1
ATOM 1620 C CA . GLY A 1 223 ? 2.291 -3.545 -7.347 1.00 93.62 223 GLY A CA 1
ATOM 1621 C C . GLY A 1 223 ? 1.118 -4.068 -6.518 1.00 93.62 223 GLY A C 1
ATOM 1622 O O . GLY A 1 223 ? 1.323 -4.731 -5.503 1.00 93.62 223 GLY A O 1
ATOM 1623 N N . SER A 1 224 ? -0.111 -3.794 -6.957 1.00 90.06 224 SER A N 1
ATOM 1624 C CA . SER A 1 224 ? -1.345 -4.233 -6.292 1.00 90.06 224 SER A CA 1
ATOM 1625 C C . SER A 1 224 ? -1.678 -5.698 -6.575 1.00 90.06 224 SER A C 1
ATOM 1627 O O . SER A 1 224 ? -2.322 -6.344 -5.752 1.00 90.06 224 SER A O 1
ATOM 1629 N N . ALA A 1 225 ? -1.235 -6.227 -7.719 1.00 92.50 225 ALA A N 1
ATOM 1630 C CA . ALA A 1 225 ? -1.353 -7.644 -8.060 1.00 92.50 225 ALA A CA 1
ATOM 1631 C C . ALA A 1 225 ? -0.327 -8.533 -7.330 1.00 92.50 225 ALA A C 1
ATOM 1633 O O . ALA A 1 225 ? -0.531 -9.743 -7.226 1.00 92.50 225 ALA A O 1
ATOM 1634 N N . ALA A 1 226 ? 0.773 -7.955 -6.841 1.00 94.44 226 ALA A N 1
ATOM 1635 C CA . ALA A 1 226 ? 1.790 -8.656 -6.066 1.00 94.44 226 ALA A CA 1
ATOM 1636 C C . ALA A 1 226 ? 1.408 -8.769 -4.578 1.00 94.44 226 ALA A C 1
ATOM 1638 O O . ALA A 1 226 ? 0.615 -7.982 -4.056 1.00 94.44 226 ALA A O 1
ATOM 1639 N N . GLU A 1 227 ? 2.013 -9.722 -3.854 1.00 93.88 227 GLU A N 1
ATOM 1640 C CA . GLU A 1 227 ? 1.875 -9.748 -2.392 1.00 93.88 227 GLU A CA 1
ATOM 1641 C C . GLU A 1 227 ? 2.463 -8.446 -1.806 1.00 93.88 227 GLU A C 1
ATOM 1643 O O . GLU A 1 227 ? 3.554 -8.037 -2.224 1.00 93.88 227 GLU A O 1
ATOM 1648 N N . PRO A 1 228 ? 1.794 -7.780 -0.843 1.00 93.06 228 PRO A N 1
ATOM 1649 C CA . PRO A 1 228 ? 2.196 -6.440 -0.406 1.00 93.06 228 PRO A CA 1
ATOM 1650 C C . PRO A 1 228 ? 3.602 -6.349 0.203 1.00 93.06 228 PRO A C 1
ATOM 1652 O O . PRO A 1 228 ? 4.193 -5.277 0.214 1.00 93.06 228 PRO A O 1
ATOM 1655 N N . ASP A 1 229 ? 4.123 -7.455 0.729 1.00 94.88 229 ASP A N 1
ATOM 1656 C CA . ASP A 1 229 ? 5.456 -7.604 1.318 1.00 94.88 229 ASP A CA 1
ATOM 1657 C C . ASP A 1 229 ? 6.475 -8.296 0.402 1.00 94.88 229 ASP A C 1
ATOM 1659 O O . ASP A 1 229 ? 7.596 -8.562 0.838 1.00 94.88 229 ASP A O 1
ATOM 1663 N N . SER A 1 230 ? 6.110 -8.574 -0.851 1.00 96.50 230 SER A N 1
ATOM 1664 C CA . SER A 1 230 ? 7.069 -8.966 -1.888 1.00 96.50 230 SER A CA 1
ATOM 1665 C C . SER A 1 230 ? 7.917 -7.771 -2.328 1.00 96.50 230 SER A C 1
ATOM 1667 O O . SER A 1 230 ? 7.528 -6.611 -2.155 1.00 96.50 230 SER A O 1
ATOM 1669 N N . LEU A 1 231 ? 9.058 -8.037 -2.971 1.00 97.12 231 LEU A N 1
ATOM 1670 C CA . LEU A 1 231 ? 9.915 -6.963 -3.478 1.00 97.12 231 LEU A CA 1
ATOM 1671 C C . LEU A 1 231 ? 9.168 -6.049 -4.464 1.00 97.12 231 LEU A C 1
ATOM 1673 O O . LEU A 1 231 ? 9.277 -4.830 -4.365 1.00 97.12 231 LEU A O 1
ATOM 1677 N N . VAL A 1 232 ? 8.368 -6.627 -5.367 1.00 97.62 232 VAL A N 1
ATOM 1678 C CA . VAL A 1 232 ? 7.539 -5.876 -6.327 1.00 97.62 232 VAL A CA 1
ATOM 1679 C C . VAL A 1 232 ? 6.478 -5.041 -5.607 1.00 97.62 232 VAL A C 1
ATOM 1681 O O . VAL A 1 232 ? 6.323 -3.854 -5.902 1.00 97.62 232 VAL A O 1
ATOM 1684 N N . GLY A 1 233 ? 5.778 -5.631 -4.633 1.00 95.75 233 GLY A N 1
ATOM 1685 C CA . GLY A 1 233 ? 4.731 -4.950 -3.866 1.00 95.75 233 GLY A CA 1
ATOM 1686 C C . GLY A 1 233 ? 5.241 -3.733 -3.091 1.00 95.75 233 GLY A C 1
ATOM 1687 O O . GLY A 1 233 ? 4.515 -2.750 -2.946 1.00 95.75 233 GLY A O 1
ATOM 1688 N N . ILE A 1 234 ? 6.501 -3.764 -2.649 1.00 96.06 234 ILE A N 1
ATOM 1689 C CA . ILE A 1 234 ? 7.124 -2.649 -1.930 1.00 96.06 234 ILE A CA 1
ATOM 1690 C C . ILE A 1 234 ? 7.723 -1.630 -2.911 1.00 96.06 234 ILE A C 1
ATOM 1692 O O . ILE A 1 234 ? 7.380 -0.452 -2.840 1.00 96.06 234 ILE A O 1
ATOM 1696 N N . VAL A 1 235 ? 8.567 -2.064 -3.856 1.00 96.56 235 VAL A N 1
ATOM 1697 C CA . VAL A 1 235 ? 9.258 -1.174 -4.815 1.00 96.56 235 VAL A CA 1
ATOM 1698 C C . VAL A 1 235 ? 8.279 -0.357 -5.659 1.00 96.56 235 VAL A C 1
ATOM 1700 O O . VAL A 1 235 ? 8.520 0.823 -5.914 1.00 96.56 235 VAL A O 1
ATOM 1703 N N . SER A 1 236 ? 7.152 -0.950 -6.061 1.00 95.62 236 SER A N 1
ATOM 1704 C CA . SER A 1 236 ? 6.113 -0.271 -6.850 1.00 95.62 236 SER A CA 1
ATOM 1705 C C . SER A 1 236 ? 5.540 0.993 -6.194 1.00 95.62 236 SER A C 1
ATOM 1707 O O . SER A 1 236 ? 4.954 1.824 -6.883 1.00 95.62 236 SER A O 1
ATOM 1709 N N . ARG A 1 237 ? 5.716 1.159 -4.877 1.00 91.50 237 ARG A N 1
ATOM 1710 C CA . ARG A 1 237 ? 5.162 2.266 -4.082 1.00 91.50 237 ARG A CA 1
ATOM 1711 C C . ARG A 1 237 ? 6.183 3.358 -3.764 1.00 91.50 237 ARG A C 1
ATOM 1713 O O . ARG A 1 237 ? 5.828 4.358 -3.146 1.00 91.50 237 ARG A O 1
ATOM 1720 N N . GLU A 1 238 ? 7.436 3.188 -4.182 1.00 93.44 238 GLU A N 1
ATOM 1721 C CA . GLU A 1 238 ? 8.512 4.146 -3.903 1.00 93.44 238 GLU A CA 1
ATOM 1722 C C . GLU A 1 238 ? 8.486 5.333 -4.886 1.00 93.44 238 GLU A C 1
ATOM 1724 O O . GLU A 1 238 ? 8.714 6.479 -4.491 1.00 93.44 238 GLU A O 1
ATOM 1729 N N . VAL A 1 239 ? 8.154 5.074 -6.158 1.00 93.94 239 VAL A N 1
ATOM 1730 C CA . VAL A 1 239 ? 8.024 6.087 -7.220 1.00 93.94 239 VAL A CA 1
ATOM 1731 C C . VAL A 1 239 ? 6.571 6.146 -7.685 1.00 93.94 239 VAL A C 1
ATOM 1733 O O . VAL A 1 239 ? 6.113 5.281 -8.425 1.00 93.94 239 VAL A O 1
ATOM 1736 N N . THR A 1 240 ? 5.846 7.169 -7.234 1.00 91.38 240 THR A N 1
ATOM 1737 C CA . THR A 1 240 ? 4.383 7.284 -7.390 1.00 91.38 240 THR A CA 1
ATOM 1738 C C . THR A 1 240 ? 3.932 8.607 -8.003 1.00 91.38 240 THR A C 1
ATOM 1740 O O . THR A 1 240 ? 2.743 8.799 -8.248 1.00 91.38 240 THR A O 1
ATOM 1743 N N . THR A 1 241 ? 4.862 9.524 -8.280 1.00 91.81 241 THR A N 1
ATOM 1744 C CA . THR A 1 241 ? 4.554 10.856 -8.817 1.00 91.81 241 THR A CA 1
ATOM 1745 C C . THR A 1 241 ? 5.399 11.183 -10.051 1.00 91.81 241 THR A C 1
ATOM 1747 O O . THR A 1 241 ? 6.552 10.741 -10.142 1.00 91.81 241 THR A O 1
ATOM 1750 N N . PRO A 1 242 ? 4.880 11.993 -10.993 1.00 90.94 242 PRO A N 1
ATOM 1751 C CA . PRO A 1 242 ? 5.666 12.478 -12.126 1.00 90.94 242 PRO A CA 1
ATOM 1752 C C . PRO A 1 242 ? 6.934 13.225 -11.688 1.00 90.94 242 PRO A C 1
ATOM 1754 O O . PRO A 1 242 ? 7.991 13.066 -12.297 1.00 90.94 242 PRO A O 1
ATOM 1757 N N . GLU A 1 243 ? 6.862 14.001 -10.605 1.00 92.06 243 GLU A N 1
ATOM 1758 C CA . GLU A 1 243 ? 7.987 14.776 -10.080 1.00 92.06 243 GLU A CA 1
ATOM 1759 C C . GLU A 1 243 ? 9.150 13.863 -9.676 1.00 92.06 243 GLU A C 1
ATOM 1761 O O . GLU A 1 243 ? 10.295 14.135 -10.041 1.00 92.06 243 GLU A O 1
ATOM 1766 N N . GLN A 1 244 ? 8.869 12.743 -8.998 1.00 93.62 244 GLN A N 1
ATOM 1767 C CA . GLN A 1 244 ? 9.892 11.752 -8.650 1.00 93.62 244 GLN A CA 1
ATOM 1768 C C . GLN A 1 244 ? 10.552 11.151 -9.894 1.00 93.62 244 GLN A C 1
ATOM 1770 O O . GLN A 1 244 ? 11.769 10.986 -9.903 1.00 93.62 244 GLN A O 1
ATOM 1775 N N . ILE A 1 245 ? 9.781 10.881 -10.952 1.00 91.88 245 ILE A N 1
ATOM 1776 C CA . ILE A 1 245 ? 10.308 10.353 -12.219 1.00 91.88 245 ILE A CA 1
ATOM 1777 C C . ILE A 1 245 ? 11.222 11.386 -12.888 1.00 91.88 245 ILE A C 1
ATOM 1779 O O . ILE A 1 245 ? 12.328 11.055 -13.310 1.00 91.88 245 ILE A O 1
ATOM 1783 N N . THR A 1 246 ? 10.814 12.658 -12.932 1.00 88.94 246 THR A N 1
ATOM 1784 C CA . THR A 1 246 ? 11.666 13.727 -13.483 1.00 88.94 246 THR A CA 1
ATOM 1785 C C . THR A 1 246 ? 12.940 13.949 -12.663 1.00 88.94 246 THR A C 1
ATOM 1787 O O . THR A 1 246 ? 13.999 14.226 -13.227 1.00 88.94 246 THR A O 1
ATOM 1790 N N . ALA A 1 247 ? 12.872 13.763 -11.341 1.00 92.69 247 ALA A N 1
ATOM 1791 C CA . ALA A 1 247 ? 14.013 13.892 -10.440 1.00 92.69 247 ALA A CA 1
ATOM 1792 C C . ALA A 1 247 ? 15.081 12.803 -10.646 1.00 92.69 247 ALA A C 1
ATOM 1794 O O . ALA A 1 247 ? 16.217 12.986 -10.208 1.00 92.69 247 ALA A O 1
ATOM 1795 N N . LEU A 1 248 ? 14.764 11.716 -11.364 1.00 91.56 248 LEU A N 1
ATOM 1796 C CA . LEU A 1 248 ? 15.746 10.702 -11.769 1.00 91.56 248 LEU A CA 1
ATOM 1797 C C . LEU A 1 248 ? 16.789 11.255 -12.756 1.00 91.56 248 LEU A C 1
ATOM 1799 O O . LEU A 1 248 ? 17.819 10.623 -12.979 1.00 91.56 248 LEU A O 1
ATOM 1803 N N . GLY A 1 249 ? 16.536 12.421 -13.367 1.00 89.56 249 GLY A N 1
ATOM 1804 C CA . GLY A 1 249 ? 17.467 13.070 -14.295 1.00 89.56 249 GLY A CA 1
ATOM 1805 C C . GLY A 1 249 ? 17.582 12.375 -15.656 1.00 89.56 249 GLY A C 1
ATOM 1806 O O . GLY A 1 249 ? 18.478 12.699 -16.446 1.00 89.56 249 GLY A O 1
ATOM 1807 N N . ALA A 1 250 ? 16.685 11.428 -15.937 1.00 88.75 250 ALA A N 1
ATOM 1808 C CA . ALA A 1 250 ? 16.577 10.788 -17.233 1.00 88.75 250 ALA A CA 1
ATOM 1809 C C . ALA A 1 250 ? 16.009 11.769 -18.268 1.00 88.75 250 ALA A C 1
ATOM 1811 O O . ALA A 1 250 ? 15.088 12.538 -18.003 1.00 88.75 250 ALA A O 1
ATOM 1812 N N . ASN A 1 251 ? 16.589 11.752 -19.460 1.00 88.69 251 ASN A N 1
ATOM 1813 C CA . ASN A 1 251 ? 16.195 12.548 -20.612 1.00 88.69 251 ASN A CA 1
ATOM 1814 C C . ASN A 1 251 ? 16.536 11.780 -21.899 1.00 88.69 251 ASN A C 1
ATOM 1816 O O . ASN A 1 251 ? 17.061 10.668 -21.863 1.00 88.69 251 ASN A O 1
ATOM 1820 N N . ARG A 1 252 ? 16.267 12.383 -23.058 1.00 84.75 252 ARG A N 1
ATOM 1821 C CA . ARG A 1 252 ? 16.448 11.725 -24.359 1.00 84.75 252 ARG A CA 1
ATOM 1822 C C . ARG A 1 252 ? 17.876 11.228 -24.608 1.00 84.75 252 ARG A C 1
ATOM 1824 O O . ARG A 1 252 ? 18.053 10.222 -25.282 1.00 84.75 252 ARG A O 1
ATOM 1831 N N . GLU A 1 253 ? 18.881 11.928 -24.095 1.00 89.12 253 GLU A N 1
ATOM 1832 C CA . GLU A 1 253 ? 20.290 11.632 -24.362 1.00 89.12 253 GLU A CA 1
ATOM 1833 C C . GLU A 1 253 ? 20.829 10.505 -23.474 1.00 89.12 253 GLU A C 1
ATOM 1835 O O . GLU A 1 253 ? 21.738 9.781 -23.882 1.00 89.12 253 GLU A O 1
ATOM 1840 N N . ASN A 1 254 ? 20.282 10.340 -22.263 1.00 93.06 254 ASN A N 1
ATOM 1841 C CA . ASN A 1 254 ? 20.835 9.429 -21.259 1.00 93.06 254 ASN A CA 1
ATOM 1842 C C . ASN A 1 254 ? 19.886 8.308 -20.796 1.00 93.06 254 ASN A C 1
ATOM 1844 O O . ASN A 1 254 ? 20.377 7.363 -20.181 1.00 93.06 254 ASN A O 1
ATOM 1848 N N . ALA A 1 255 ? 18.580 8.354 -21.096 1.00 92.25 255 ALA A N 1
ATOM 1849 C CA . ALA A 1 255 ? 17.596 7.425 -20.526 1.00 92.25 255 ALA A CA 1
ATOM 1850 C C . ALA A 1 255 ? 17.909 5.950 -20.824 1.00 92.25 255 ALA A C 1
ATOM 1852 O O . ALA A 1 255 ? 17.792 5.109 -19.933 1.00 92.25 255 ALA A O 1
ATOM 1853 N N . LEU A 1 256 ? 18.376 5.644 -22.041 1.00 93.19 256 LEU A N 1
ATOM 1854 C CA . LEU A 1 256 ? 18.785 4.287 -22.421 1.00 93.19 256 LEU A CA 1
ATOM 1855 C C . LEU A 1 256 ? 19.984 3.791 -21.605 1.00 93.19 256 LEU A C 1
ATOM 1857 O O . LEU A 1 256 ? 19.971 2.666 -21.112 1.00 93.19 256 LEU A O 1
ATOM 1861 N N . ASN A 1 257 ? 21.007 4.632 -21.426 1.00 95.62 257 ASN A N 1
ATOM 1862 C CA . ASN A 1 257 ? 22.192 4.269 -20.646 1.00 95.62 257 ASN A CA 1
ATOM 1863 C C . ASN A 1 257 ? 21.850 4.115 -19.160 1.00 95.62 257 ASN A C 1
ATOM 1865 O O . ASN A 1 257 ? 22.214 3.106 -18.565 1.00 95.62 257 ASN A O 1
ATOM 1869 N N . LEU A 1 258 ? 21.097 5.062 -18.589 1.00 96.31 258 LEU A N 1
ATOM 1870 C CA . LEU A 1 258 ? 20.663 5.002 -17.191 1.00 96.31 258 LEU A CA 1
ATOM 1871 C C . LEU A 1 258 ? 19.836 3.748 -16.911 1.00 96.31 258 LEU A C 1
ATOM 1873 O O . LEU A 1 258 ? 20.082 3.059 -15.928 1.00 96.31 258 LEU A O 1
ATOM 1877 N N . THR A 1 259 ? 18.894 3.423 -17.795 1.00 97.31 259 THR A N 1
ATOM 1878 C CA . THR A 1 259 ? 18.054 2.229 -17.655 1.00 97.31 259 THR A CA 1
ATOM 1879 C C . THR A 1 259 ? 18.865 0.952 -17.772 1.00 97.31 259 THR A C 1
ATOM 1881 O O . THR A 1 259 ? 18.693 0.055 -16.949 1.00 97.31 259 THR A O 1
ATOM 1884 N N . ARG A 1 260 ? 19.769 0.861 -18.756 1.00 97.88 260 ARG A N 1
ATOM 1885 C CA . ARG A 1 260 ? 20.665 -0.292 -18.903 1.00 97.88 260 ARG A CA 1
ATOM 1886 C C . ARG A 1 260 ? 21.486 -0.503 -17.635 1.00 97.88 260 ARG A C 1
ATOM 1888 O O . ARG A 1 260 ? 21.530 -1.617 -17.120 1.00 97.88 260 ARG A O 1
ATOM 1895 N N . ASP A 1 261 ? 22.130 0.553 -17.149 1.00 98.06 261 ASP A N 1
ATOM 1896 C CA . ASP A 1 261 ? 23.032 0.479 -16.001 1.00 98.06 261 ASP A CA 1
ATOM 1897 C C . ASP A 1 261 ? 22.256 0.131 -14.721 1.00 98.06 261 ASP A C 1
ATOM 1899 O O . ASP A 1 261 ? 22.689 -0.732 -13.957 1.00 98.06 261 ASP A O 1
ATOM 1903 N N . ALA A 1 262 ? 21.060 0.703 -14.542 1.00 98.19 262 ALA A N 1
ATOM 1904 C CA . ALA A 1 262 ? 20.156 0.359 -13.449 1.00 98.19 262 ALA A CA 1
ATOM 1905 C C . ALA A 1 262 ? 19.675 -1.102 -13.525 1.00 98.19 262 ALA A C 1
ATOM 1907 O O . ALA A 1 262 ? 19.681 -1.795 -12.513 1.00 98.19 262 ALA A O 1
ATOM 1908 N N . CYS A 1 263 ? 19.331 -1.609 -14.715 1.00 98.69 263 CYS A N 1
ATOM 1909 C CA . CYS A 1 263 ? 18.930 -3.006 -14.912 1.00 98.69 263 CYS A CA 1
ATOM 1910 C C . CYS A 1 263 ? 20.066 -3.988 -14.597 1.00 98.69 263 CYS A C 1
ATOM 1912 O O . CYS A 1 263 ? 19.835 -4.997 -13.932 1.00 98.69 263 CYS A O 1
ATOM 1914 N N . LEU A 1 264 ? 21.290 -3.690 -15.044 1.00 98.62 264 LEU A N 1
ATOM 1915 C CA . LEU A 1 264 ? 22.464 -4.516 -14.756 1.00 98.62 264 LEU A CA 1
ATOM 1916 C C . LEU A 1 264 ? 22.776 -4.542 -13.255 1.00 98.62 264 LEU A C 1
ATOM 1918 O O . LEU A 1 264 ? 23.031 -5.611 -12.699 1.00 98.62 264 LEU A O 1
ATOM 1922 N N . GLU A 1 265 ? 22.717 -3.387 -12.588 1.00 98.56 265 GLU A N 1
ATOM 1923 C CA . GLU A 1 265 ? 22.953 -3.310 -11.147 1.00 98.56 265 GLU A CA 1
ATOM 1924 C C . GLU A 1 265 ? 21.822 -3.973 -10.349 1.00 98.56 265 GLU A C 1
ATOM 1926 O O . GLU A 1 265 ? 22.093 -4.728 -9.418 1.00 98.56 265 GLU A O 1
ATOM 1931 N N . ALA A 1 266 ? 20.560 -3.792 -10.751 1.00 98.50 266 ALA A N 1
ATOM 1932 C CA . ALA A 1 266 ? 19.428 -4.500 -10.158 1.00 98.50 266 ALA A CA 1
ATOM 1933 C C . ALA A 1 266 ? 19.596 -6.020 -10.293 1.00 98.50 266 ALA A C 1
ATOM 1935 O O . ALA A 1 266 ? 19.459 -6.740 -9.308 1.00 98.50 266 ALA A O 1
ATOM 1936 N N . LEU A 1 267 ? 19.970 -6.522 -11.476 1.00 98.31 267 LEU A N 1
ATOM 1937 C CA . LEU A 1 267 ? 20.251 -7.945 -11.678 1.00 98.31 267 LEU A CA 1
ATOM 1938 C C . LEU A 1 267 ? 21.363 -8.443 -10.745 1.00 98.31 267 LEU A C 1
ATOM 1940 O O . LEU A 1 267 ? 21.227 -9.521 -10.158 1.00 98.31 267 LEU A O 1
ATOM 1944 N N . ARG A 1 268 ? 22.446 -7.670 -10.597 1.00 98.38 268 ARG A N 1
ATOM 1945 C CA . ARG A 1 268 ? 23.558 -7.997 -9.696 1.00 98.38 268 ARG A CA 1
ATOM 1946 C C . ARG A 1 268 ? 23.075 -8.119 -8.249 1.00 98.38 268 ARG A C 1
ATOM 1948 O O . ARG A 1 268 ? 23.344 -9.136 -7.615 1.00 98.38 268 ARG A O 1
ATOM 1955 N N . ILE A 1 269 ? 22.329 -7.122 -7.764 1.00 98.31 269 ILE A N 1
ATOM 1956 C CA . ILE A 1 269 ? 21.768 -7.079 -6.405 1.00 98.31 269 ILE A CA 1
ATOM 1957 C C . ILE A 1 269 ? 20.850 -8.281 -6.155 1.00 98.31 269 ILE A C 1
ATOM 1959 O O . ILE A 1 269 ? 21.007 -8.986 -5.158 1.00 98.31 269 ILE A O 1
ATOM 1963 N N . LEU A 1 270 ? 19.915 -8.541 -7.071 1.00 97.19 270 LEU A N 1
ATOM 1964 C CA . LEU A 1 270 ? 18.930 -9.617 -6.935 1.00 97.19 270 LEU A CA 1
ATOM 1965 C C . LEU A 1 270 ? 19.589 -10.994 -6.921 1.00 97.19 270 LEU A C 1
ATOM 1967 O O . LEU A 1 270 ? 19.265 -11.825 -6.083 1.00 97.19 270 LEU A O 1
ATOM 1971 N N . THR A 1 271 ? 20.560 -11.222 -7.807 1.00 95.81 271 THR A N 1
ATOM 1972 C CA . THR A 1 271 ? 21.263 -12.513 -7.885 1.00 95.81 271 THR A CA 1
ATOM 1973 C C . THR A 1 271 ? 22.089 -12.795 -6.625 1.00 95.81 271 THR A C 1
ATOM 1975 O O . THR A 1 271 ? 22.312 -13.954 -6.283 1.00 95.81 271 THR A O 1
ATOM 1978 N N . GLU A 1 272 ? 22.552 -11.750 -5.935 1.00 96.19 272 GLU A N 1
ATOM 1979 C CA . GLU A 1 272 ? 23.328 -11.869 -4.699 1.00 96.19 272 GLU A CA 1
ATOM 1980 C C . GLU A 1 272 ? 22.446 -12.082 -3.459 1.00 96.19 272 GLU A C 1
ATOM 1982 O O . GLU A 1 272 ? 22.828 -12.838 -2.564 1.00 96.19 272 GLU A O 1
ATOM 1987 N N . LYS A 1 273 ? 21.289 -11.411 -3.389 1.00 95.81 273 LYS A N 1
ATOM 1988 C CA . LYS A 1 273 ? 20.529 -11.263 -2.136 1.00 95.81 273 LYS A CA 1
ATOM 1989 C C . LYS A 1 273 ? 19.147 -11.899 -2.136 1.00 95.81 273 LYS A C 1
ATOM 1991 O O . LYS A 1 273 ? 18.631 -12.195 -1.064 1.00 95.81 273 LYS A O 1
ATOM 1996 N N . GLU A 1 274 ? 18.552 -12.111 -3.301 1.00 95.69 274 GLU A N 1
ATOM 1997 C CA . GLU A 1 274 ? 17.160 -12.528 -3.411 1.00 95.69 274 GLU A CA 1
ATOM 1998 C C . GLU A 1 274 ? 16.999 -13.961 -3.902 1.00 95.69 274 GLU A C 1
ATOM 2000 O O . GLU A 1 274 ? 17.886 -14.583 -4.492 1.00 95.69 274 GLU A O 1
ATOM 2005 N N . THR A 1 275 ? 15.813 -14.510 -3.649 1.00 94.69 275 THR A N 1
ATOM 2006 C CA . THR A 1 275 ? 15.466 -15.836 -4.159 1.00 94.69 275 THR A CA 1
ATOM 2007 C C . THR A 1 275 ? 15.261 -15.799 -5.674 1.00 94.69 275 THR A C 1
ATOM 2009 O O . THR A 1 275 ? 15.009 -14.751 -6.274 1.00 94.69 275 THR A O 1
ATOM 2012 N N . HIS A 1 276 ? 15.318 -16.969 -6.315 1.00 94.12 276 HIS A N 1
ATOM 2013 C CA . HIS A 1 276 ? 15.039 -17.075 -7.747 1.00 94.12 276 HIS A CA 1
ATOM 2014 C C . HIS A 1 276 ? 13.624 -16.594 -8.109 1.00 94.12 276 HIS A C 1
ATOM 2016 O O . HIS A 1 276 ? 13.453 -15.942 -9.137 1.00 94.12 276 HIS A O 1
ATOM 2022 N N . ALA A 1 277 ? 12.629 -16.880 -7.260 1.00 94.50 277 ALA A N 1
ATOM 2023 C CA . ALA A 1 277 ? 11.245 -16.464 -7.478 1.00 94.50 277 ALA A CA 1
ATOM 2024 C C . ALA A 1 277 ? 11.104 -14.934 -7.443 1.00 94.50 277 ALA A C 1
ATOM 2026 O O . ALA A 1 277 ? 10.568 -14.353 -8.383 1.00 94.50 277 ALA A O 1
ATOM 2027 N N . GLU A 1 278 ? 11.686 -14.284 -6.434 1.00 95.12 278 GLU A N 1
ATOM 2028 C CA . GLU A 1 278 ? 11.614 -12.825 -6.266 1.00 95.12 278 GLU A CA 1
ATOM 2029 C C . GLU A 1 278 ? 12.398 -12.092 -7.345 1.00 95.12 278 GLU A C 1
ATOM 2031 O O . GLU A 1 278 ? 11.932 -11.099 -7.905 1.00 95.12 278 GLU A O 1
ATOM 2036 N N . THR A 1 279 ? 13.549 -12.650 -7.716 1.00 97.38 279 THR A N 1
ATOM 2037 C CA . THR A 1 279 ? 14.337 -12.181 -8.852 1.00 97.38 279 THR A CA 1
ATOM 2038 C C . THR A 1 279 ? 13.522 -12.245 -10.145 1.00 97.38 279 THR A C 1
ATOM 2040 O O . THR A 1 279 ? 13.500 -11.277 -10.903 1.00 97.38 279 THR A O 1
ATOM 2043 N N . LEU A 1 280 ? 12.837 -13.360 -10.415 1.00 96.81 280 LEU A N 1
ATOM 2044 C CA . LEU A 1 280 ? 12.025 -13.515 -11.622 1.00 96.81 280 LEU A CA 1
ATOM 2045 C C . LEU A 1 280 ? 10.818 -12.566 -11.624 1.00 96.81 280 LEU A C 1
ATOM 2047 O O . LEU A 1 280 ? 10.577 -11.904 -12.633 1.00 96.81 280 LEU A O 1
ATOM 2051 N N . ALA A 1 281 ? 10.106 -12.458 -10.499 1.00 97.12 281 ALA A N 1
ATOM 2052 C CA . ALA A 1 281 ? 8.958 -11.568 -10.347 1.00 97.12 281 ALA A CA 1
ATOM 2053 C C . ALA A 1 281 ? 9.347 -10.099 -10.567 1.00 97.12 281 ALA A C 1
ATOM 2055 O O . ALA A 1 281 ? 8.668 -9.381 -11.301 1.00 97.12 281 ALA A O 1
ATOM 2056 N N . TYR A 1 282 ? 10.478 -9.668 -10.003 1.00 98.31 282 TYR A N 1
ATOM 2057 C CA . TYR A 1 282 ? 10.992 -8.317 -10.200 1.00 98.31 282 TYR A CA 1
ATOM 2058 C C . TYR A 1 282 ? 11.383 -8.049 -11.661 1.00 98.31 282 TYR A C 1
ATOM 2060 O O . TYR A 1 282 ? 11.034 -7.007 -12.216 1.00 98.31 282 TYR A O 1
ATOM 2068 N N . LYS A 1 283 ? 12.072 -8.991 -12.321 1.00 98.25 283 LYS A N 1
ATOM 2069 C CA . LYS A 1 283 ? 12.436 -8.854 -13.742 1.00 98.25 283 LYS A CA 1
ATOM 2070 C C . LYS A 1 283 ? 11.205 -8.720 -14.633 1.00 98.25 283 LYS A C 1
ATOM 2072 O O . LYS A 1 283 ? 11.153 -7.820 -15.471 1.00 98.25 283 LYS A O 1
ATOM 2077 N N . ALA A 1 284 ? 10.216 -9.588 -14.417 1.00 97.81 284 ALA A N 1
ATOM 2078 C CA . ALA A 1 284 ? 8.947 -9.538 -15.125 1.00 97.81 284 ALA A CA 1
ATOM 2079 C C . ALA A 1 284 ? 8.248 -8.194 -14.892 1.00 97.81 284 ALA A C 1
ATOM 2081 O O . ALA A 1 284 ? 7.800 -7.570 -15.847 1.00 97.81 284 ALA A O 1
ATOM 2082 N N . PHE A 1 285 ? 8.218 -7.705 -13.650 1.00 98.31 285 PHE A N 1
ATOM 2083 C CA . PHE A 1 285 ? 7.646 -6.405 -13.308 1.00 98.31 285 PHE A CA 1
ATOM 2084 C C . PHE A 1 285 ? 8.286 -5.249 -14.093 1.00 98.31 285 PHE A C 1
ATOM 2086 O O . PHE A 1 285 ? 7.562 -4.500 -14.746 1.00 98.31 285 PHE A O 1
ATOM 2093 N N . VAL A 1 286 ? 9.620 -5.136 -14.112 1.00 98.50 286 VAL A N 1
ATOM 2094 C CA . VAL A 1 286 ? 10.321 -4.063 -14.849 1.00 98.50 286 VAL A CA 1
ATOM 2095 C C . VAL A 1 286 ? 9.995 -4.101 -16.347 1.00 98.50 286 VAL A C 1
ATOM 2097 O O . VAL A 1 286 ? 9.649 -3.074 -16.935 1.00 98.50 286 VAL A O 1
ATOM 2100 N N . VAL A 1 287 ? 10.063 -5.283 -16.968 1.00 97.88 287 VAL A N 1
ATOM 2101 C CA . VAL A 1 287 ? 9.770 -5.456 -18.402 1.00 97.88 287 VAL A CA 1
ATOM 2102 C C . VAL A 1 287 ? 8.298 -5.166 -18.707 1.00 97.88 287 VAL A C 1
ATOM 2104 O O . VAL A 1 287 ? 7.986 -4.515 -19.705 1.00 97.88 287 VAL A O 1
ATOM 2107 N N . ASN A 1 288 ? 7.384 -5.590 -17.837 1.00 96.50 288 ASN A N 1
ATOM 2108 C CA . ASN A 1 288 ? 5.948 -5.390 -18.007 1.00 96.50 288 ASN A CA 1
ATOM 2109 C C . ASN A 1 288 ? 5.529 -3.921 -17.847 1.00 96.50 288 ASN A C 1
ATOM 2111 O O . ASN A 1 288 ? 4.646 -3.464 -18.578 1.00 96.50 288 ASN A O 1
ATOM 2115 N N . VAL A 1 289 ? 6.165 -3.169 -16.941 1.00 96.81 289 VAL A N 1
ATOM 2116 C CA . VAL A 1 289 ? 5.982 -1.711 -16.832 1.00 96.81 289 VAL A CA 1
ATOM 2117 C C . VAL A 1 289 ? 6.427 -1.033 -18.126 1.00 96.81 289 VAL A C 1
ATOM 2119 O O . VAL A 1 289 ? 5.649 -0.296 -18.729 1.00 96.81 289 VAL A O 1
ATOM 2122 N N . ALA A 1 290 ? 7.630 -1.345 -18.615 1.00 95.12 290 ALA A N 1
ATOM 2123 C CA . ALA A 1 290 ? 8.144 -0.793 -19.868 1.00 95.12 290 ALA A CA 1
ATOM 2124 C C . ALA A 1 290 ? 7.242 -1.132 -21.073 1.00 95.12 290 ALA A C 1
ATOM 2126 O O . ALA A 1 290 ? 6.929 -0.270 -21.895 1.00 95.12 290 ALA A O 1
ATOM 2127 N N . THR A 1 291 ? 6.742 -2.368 -21.135 1.00 93.62 291 THR A N 1
ATOM 2128 C CA . THR A 1 291 ? 5.829 -2.835 -22.192 1.00 93.62 291 THR A CA 1
ATOM 2129 C C . THR A 1 291 ? 4.473 -2.122 -22.142 1.00 93.62 291 THR A C 1
ATOM 2131 O O . THR A 1 291 ? 3.900 -1.800 -23.189 1.00 93.62 291 THR A O 1
ATOM 2134 N N . ARG A 1 292 ? 3.951 -1.832 -20.938 1.00 91.81 292 ARG A N 1
ATOM 2135 C CA . ARG A 1 292 ? 2.708 -1.061 -20.776 1.00 91.81 292 ARG A CA 1
ATOM 2136 C C . ARG A 1 292 ? 2.861 0.350 -21.336 1.00 91.81 292 ARG A C 1
ATOM 2138 O O . ARG A 1 292 ? 1.955 0.811 -22.027 1.00 91.81 292 ARG A O 1
ATOM 2145 N N . VAL A 1 293 ? 3.999 0.997 -21.084 1.00 91.75 293 VAL A N 1
ATOM 2146 C CA . VAL A 1 293 ? 4.289 2.338 -21.610 1.00 91.75 293 VAL A CA 1
ATOM 2147 C C . VAL A 1 293 ? 4.350 2.327 -23.139 1.00 91.75 293 VAL A C 1
ATOM 2149 O O . VAL A 1 293 ? 3.652 3.126 -23.758 1.00 91.75 293 VAL A O 1
ATOM 2152 N N . ALA A 1 294 ? 5.062 1.370 -23.752 1.00 88.75 294 ALA A N 1
ATOM 2153 C CA . ALA A 1 294 ? 5.093 1.216 -25.216 1.00 88.75 294 ALA A CA 1
ATOM 2154 C C . ALA A 1 294 ? 3.683 1.051 -25.816 1.00 88.75 294 ALA A C 1
ATOM 2156 O O . ALA A 1 294 ? 3.354 1.588 -26.870 1.00 88.75 294 ALA A O 1
ATOM 2157 N N . SER A 1 295 ? 2.808 0.325 -25.116 1.00 84.31 295 SER A N 1
ATOM 2158 C CA . SER A 1 295 ? 1.447 0.049 -25.589 1.00 84.31 295 SER A CA 1
ATOM 2159 C C . SER A 1 295 ? 0.489 1.239 -25.431 1.00 84.31 295 SER A C 1
ATOM 2161 O O . SER A 1 295 ? -0.541 1.294 -26.104 1.00 84.31 295 SER A O 1
ATOM 2163 N N . ALA A 1 296 ? 0.795 2.215 -24.569 1.00 81.25 296 ALA A N 1
ATOM 2164 C CA . ALA A 1 296 ? -0.083 3.357 -24.299 1.00 81.25 296 ALA A CA 1
ATOM 2165 C C . ALA A 1 296 ? -0.205 4.329 -25.491 1.00 81.25 296 ALA A C 1
ATOM 2167 O O . ALA A 1 296 ? -1.228 5.015 -25.640 1.00 81.25 296 ALA A O 1
ATOM 2168 N N . ALA A 1 297 ? 0.797 4.351 -26.375 1.00 60.62 297 ALA A N 1
ATOM 2169 C CA . ALA A 1 297 ? 0.824 5.165 -27.590 1.00 60.62 297 ALA A CA 1
ATOM 2170 C C . ALA A 1 297 ? -0.217 4.732 -28.651 1.00 60.62 297 ALA A C 1
ATOM 2172 O O . ALA A 1 297 ? -0.547 5.507 -29.551 1.00 60.62 297 ALA A O 1
ATOM 2173 N N . ILE A 1 298 ? -0.792 3.529 -28.522 1.00 58.38 298 ILE A N 1
ATOM 2174 C CA . ILE A 1 298 ? -1.692 2.921 -29.519 1.00 58.38 298 ILE A CA 1
ATOM 2175 C C . ILE A 1 298 ? -3.080 3.604 -29.547 1.00 58.38 298 ILE A C 1
ATOM 2177 O O . ILE A 1 298 ? -3.691 3.717 -30.610 1.00 58.38 298 ILE A O 1
ATOM 2181 N N . ASP A 1 299 ? -3.552 4.161 -28.424 1.00 54.06 299 ASP A N 1
ATOM 2182 C CA . ASP A 1 299 ? -4.938 4.652 -28.273 1.00 54.06 299 ASP A CA 1
ATOM 2183 C C . ASP A 1 299 ? -5.103 6.186 -28.431 1.00 54.06 299 ASP A C 1
ATOM 2185 O O . ASP A 1 299 ? -5.615 6.874 -27.542 1.00 54.06 299 ASP A O 1
ATOM 2189 N N . GLY A 1 300 ? -4.628 6.768 -29.537 1.00 48.09 300 GLY A N 1
ATOM 2190 C CA . GLY A 1 300 ? -4.856 8.182 -29.895 1.00 48.09 300 GLY A CA 1
ATOM 2191 C C . GLY A 1 300 ? -6.116 8.373 -30.754 1.00 48.09 300 GLY A C 1
ATOM 2192 O O . GLY A 1 300 ? -6.081 8.149 -31.960 1.00 48.09 300 GLY A O 1
ATOM 2193 N N . GLY A 1 301 ? -7.240 8.750 -30.135 1.00 40.78 301 GLY A N 1
ATOM 2194 C CA . GLY A 1 301 ? -8.590 8.646 -30.709 1.00 40.78 301 GLY A CA 1
ATOM 2195 C C . GLY A 1 301 ? -9.046 9.643 -31.796 1.00 40.78 301 GLY A C 1
ATOM 2196 O O . GLY A 1 301 ? -8.474 10.705 -32.013 1.00 40.78 301 GLY A O 1
ATOM 2197 N N . VAL A 1 302 ? -10.201 9.263 -32.373 1.00 44.91 302 VAL A N 1
ATOM 2198 C CA . VAL A 1 302 ? -11.135 9.949 -33.301 1.00 44.91 302 VAL A CA 1
ATOM 2199 C C . VAL A 1 302 ? -10.666 10.069 -34.770 1.00 44.91 302 VAL A C 1
ATOM 2201 O O . VAL A 1 302 ? -10.072 11.057 -35.174 1.00 44.91 302 VAL A O 1
ATOM 2204 N N . MET A 1 303 ? -11.033 9.069 -35.592 1.00 49.50 303 MET A N 1
ATOM 2205 C CA . MET A 1 303 ? -10.790 8.907 -37.052 1.00 49.50 303 MET A CA 1
ATOM 2206 C C . MET A 1 303 ? -9.451 8.313 -37.543 1.00 49.50 303 MET A C 1
ATOM 2208 O O . MET A 1 303 ? -9.216 8.324 -38.750 1.00 49.50 303 MET A O 1
ATOM 2212 N N . SER A 1 304 ? -8.622 7.686 -36.704 1.00 42.88 304 SER A N 1
ATOM 2213 C CA . SER A 1 304 ? -7.549 6.814 -37.221 1.00 42.88 304 SER A CA 1
ATOM 2214 C C . SER A 1 304 ? -7.906 5.344 -37.019 1.00 42.88 304 SER A C 1
ATOM 2216 O O . SER A 1 304 ? -7.848 4.816 -35.912 1.00 42.88 304 SER A O 1
ATOM 2218 N N . ILE A 1 305 ? -8.306 4.666 -38.093 1.00 45.66 305 ILE A N 1
ATOM 2219 C CA . ILE A 1 305 ? -8.297 3.203 -38.146 1.00 45.66 305 ILE A CA 1
ATOM 2220 C C . ILE A 1 305 ? -6.813 2.797 -38.139 1.00 45.66 305 ILE A C 1
ATOM 2222 O O . ILE A 1 305 ? -6.153 2.911 -39.167 1.00 45.66 305 ILE A O 1
ATOM 2226 N N . GLY A 1 306 ? -6.284 2.375 -36.986 1.00 46.62 306 GLY A N 1
ATOM 2227 C CA . GLY A 1 306 ? -4.927 1.827 -36.855 1.00 46.62 306 GLY A CA 1
ATOM 2228 C C . GLY A 1 306 ? -4.010 2.629 -35.933 1.00 46.62 306 GLY A C 1
ATOM 2229 O O . GLY A 1 306 ? -3.191 3.415 -36.408 1.00 46.62 306 GLY A O 1
ATOM 2230 N N . GLY A 1 307 ? -4.115 2.398 -34.619 1.00 50.78 307 GLY A N 1
ATOM 2231 C CA . GLY A 1 307 ? -3.053 2.771 -33.680 1.00 50.78 307 GLY A CA 1
ATOM 2232 C C . GLY A 1 307 ? -1.713 2.203 -34.156 1.00 50.78 307 GLY A C 1
ATOM 2233 O O . GLY A 1 307 ? -1.664 1.096 -34.701 1.00 50.78 307 GLY A O 1
ATOM 2234 N N . LYS A 1 308 ? -0.633 2.978 -34.036 1.00 57.59 308 LYS A N 1
ATOM 2235 C CA . LYS A 1 308 ? 0.682 2.541 -34.517 1.00 57.59 308 LYS A CA 1
ATOM 2236 C C . LYS A 1 308 ? 1.172 1.415 -33.589 1.00 57.59 308 LYS A C 1
ATOM 2238 O O . LYS A 1 308 ? 1.165 1.636 -32.385 1.00 57.59 308 LYS A O 1
ATOM 2243 N N . PRO A 1 309 ? 1.547 0.229 -34.103 1.00 68.00 309 PRO A N 1
ATOM 2244 C CA . PRO A 1 309 ? 2.143 -0.825 -33.279 1.00 68.00 309 PRO A CA 1
ATOM 2245 C C . PRO A 1 309 ? 3.414 -0.308 -32.592 1.00 68.00 309 PRO A C 1
ATOM 2247 O O . PRO A 1 309 ? 3.986 0.677 -33.071 1.00 68.00 309 PRO A O 1
ATOM 2250 N N . ILE A 1 310 ? 3.850 -0.997 -31.526 1.00 80.00 310 ILE A N 1
ATOM 2251 C CA . ILE A 1 310 ? 5.150 -0.772 -30.867 1.00 80.00 310 ILE A CA 1
ATOM 2252 C C . ILE A 1 310 ? 6.204 -0.513 -31.948 1.00 80.00 310 ILE A C 1
ATOM 2254 O O . ILE A 1 310 ? 6.333 -1.306 -32.891 1.00 80.00 310 ILE A O 1
ATOM 2258 N N . THR A 1 311 ? 6.889 0.629 -31.871 1.00 84.44 311 THR A N 1
ATOM 2259 C CA . THR A 1 311 ? 7.853 1.014 -32.906 1.00 84.44 311 THR A CA 1
ATOM 2260 C C . THR A 1 311 ? 9.107 0.153 -32.827 1.00 84.44 311 THR A C 1
ATOM 2262 O O . THR A 1 311 ? 9.372 -0.513 -31.827 1.00 84.44 311 THR A O 1
ATOM 2265 N N . GLU A 1 312 ? 9.914 0.166 -33.886 1.00 86.62 312 GLU A N 1
ATOM 2266 C CA . GLU A 1 312 ? 11.191 -0.548 -33.881 1.00 86.62 312 GLU A CA 1
ATOM 2267 C C . GLU A 1 312 ? 12.113 -0.028 -32.763 1.00 86.62 312 GLU A C 1
ATOM 2269 O O . GLU A 1 312 ? 12.749 -0.819 -32.071 1.00 86.62 312 GLU A O 1
ATOM 2274 N N . GLU A 1 313 ? 12.121 1.284 -32.510 1.00 87.62 313 GLU A N 1
ATOM 2275 C CA . GLU A 1 313 ? 12.914 1.902 -31.442 1.00 87.62 313 GLU A CA 1
ATOM 2276 C C . GLU A 1 313 ? 12.430 1.517 -30.033 1.00 87.62 313 GLU A C 1
ATOM 2278 O O . GLU A 1 313 ? 13.247 1.270 -29.140 1.00 87.62 313 GLU A O 1
ATOM 2283 N N . GLU A 1 314 ? 11.113 1.441 -29.826 1.00 90.00 314 GLU A N 1
ATOM 2284 C CA . GLU A 1 314 ? 10.523 0.964 -28.569 1.00 90.00 314 GLU A CA 1
ATOM 2285 C C . GLU A 1 314 ? 10.842 -0.517 -28.352 1.00 90.00 314 GLU A C 1
ATOM 2287 O O . GLU A 1 314 ? 11.282 -0.895 -27.266 1.00 90.00 314 GLU A O 1
ATOM 2292 N N . GLN A 1 315 ? 10.716 -1.346 -29.394 1.00 91.88 315 GLN A N 1
ATOM 2293 C CA . GLN A 1 315 ? 11.049 -2.768 -29.318 1.00 91.88 315 GLN A CA 1
ATOM 2294 C C . GLN A 1 315 ? 12.535 -2.984 -29.007 1.00 91.88 315 GLN A C 1
ATOM 2296 O O . GLN A 1 315 ? 12.860 -3.756 -28.110 1.00 91.88 315 GLN A O 1
ATOM 2301 N N . MET A 1 316 ? 13.438 -2.249 -29.664 1.00 92.38 316 MET A N 1
ATOM 2302 C CA . MET A 1 316 ? 14.873 -2.290 -29.353 1.00 92.38 316 MET A CA 1
ATOM 2303 C C . MET A 1 316 ? 15.158 -1.912 -27.893 1.00 92.38 316 MET A C 1
ATOM 2305 O O . MET A 1 316 ? 16.056 -2.475 -27.263 1.00 92.38 316 MET A O 1
ATOM 2309 N N . THR A 1 317 ? 14.393 -0.969 -27.339 1.00 94.19 317 THR A N 1
ATOM 2310 C CA . THR A 1 317 ? 14.521 -0.557 -25.935 1.00 94.19 317 THR A CA 1
ATOM 2311 C C . THR A 1 317 ? 14.033 -1.649 -24.982 1.00 94.19 317 THR A C 1
ATOM 2313 O O . THR A 1 317 ? 14.713 -1.948 -23.999 1.00 94.19 317 THR A O 1
ATOM 2316 N N . LEU A 1 318 ? 12.905 -2.296 -25.287 1.00 95.31 318 LEU A N 1
ATOM 2317 C CA . LEU A 1 318 ? 12.390 -3.436 -24.523 1.00 95.31 318 LEU A CA 1
ATOM 2318 C C . LEU A 1 318 ? 13.364 -4.622 -24.545 1.00 95.31 318 LEU A C 1
ATOM 2320 O O . LEU A 1 318 ? 13.653 -5.197 -23.494 1.00 95.31 318 LEU A O 1
ATOM 2324 N N . ASP A 1 319 ? 13.923 -4.937 -25.714 1.00 96.38 319 ASP A N 1
ATOM 2325 C CA . ASP A 1 319 ? 14.903 -6.012 -25.884 1.00 96.38 319 ASP A CA 1
ATOM 2326 C C . ASP A 1 319 ? 16.177 -5.735 -25.072 1.00 96.38 319 ASP A C 1
ATOM 2328 O O . ASP A 1 319 ? 16.714 -6.635 -24.422 1.00 96.38 319 ASP A O 1
ATOM 2332 N N . LEU A 1 320 ? 16.638 -4.479 -25.046 1.00 96.44 320 LEU A N 1
ATOM 2333 C CA . LEU A 1 320 ? 17.762 -4.043 -24.217 1.00 96.44 320 LEU A CA 1
ATOM 2334 C C . LEU A 1 320 ? 17.470 -4.225 -22.719 1.00 96.44 320 LEU A C 1
ATOM 2336 O O . LEU A 1 320 ? 18.324 -4.746 -22.001 1.00 96.44 320 LEU A O 1
ATOM 2340 N N . ILE A 1 321 ? 16.286 -3.824 -22.244 1.00 97.75 321 ILE A N 1
ATOM 2341 C CA . ILE A 1 321 ? 15.875 -3.991 -20.839 1.00 97.75 321 ILE A CA 1
ATOM 2342 C C . ILE A 1 321 ? 15.845 -5.480 -20.469 1.00 97.75 321 ILE A C 1
ATOM 2344 O O . ILE A 1 321 ? 16.444 -5.883 -19.469 1.00 97.75 321 ILE A O 1
ATOM 2348 N N . ALA A 1 322 ? 15.204 -6.311 -21.296 1.00 97.56 322 ALA A N 1
ATOM 2349 C CA . ALA A 1 322 ? 15.119 -7.751 -21.075 1.00 97.56 322 ALA A CA 1
ATOM 2350 C C . ALA A 1 322 ? 16.509 -8.409 -21.066 1.00 97.56 322 ALA A C 1
ATOM 2352 O O . ALA A 1 322 ? 16.813 -9.205 -20.173 1.00 97.56 322 ALA A O 1
ATOM 2353 N N . ALA A 1 323 ? 17.387 -8.028 -21.998 1.00 97.75 323 ALA A N 1
ATOM 2354 C CA . ALA A 1 323 ? 18.759 -8.520 -22.053 1.00 97.75 323 ALA A CA 1
ATOM 2355 C C . ALA A 1 323 ? 19.580 -8.099 -20.822 1.00 97.75 323 ALA A C 1
ATOM 2357 O O . ALA A 1 323 ? 20.257 -8.939 -20.228 1.00 97.75 323 ALA A O 1
ATOM 2358 N N . ALA A 1 324 ? 19.493 -6.832 -20.402 1.00 97.94 324 ALA A N 1
ATOM 2359 C CA . ALA A 1 324 ? 20.203 -6.314 -19.230 1.00 97.94 324 ALA A CA 1
ATOM 2360 C C . ALA A 1 324 ? 19.758 -6.996 -17.925 1.00 97.94 324 ALA A C 1
ATOM 2362 O O . ALA A 1 324 ? 20.571 -7.222 -17.031 1.00 97.94 324 ALA A O 1
ATOM 2363 N N . LEU A 1 325 ? 18.484 -7.380 -17.836 1.00 97.62 325 LEU A N 1
ATOM 2364 C CA . LEU A 1 325 ? 17.934 -8.147 -16.719 1.00 97.62 325 LEU A CA 1
ATOM 2365 C C . LEU A 1 325 ? 18.139 -9.661 -16.853 1.00 97.62 325 LEU A C 1
ATOM 2367 O O . LEU A 1 325 ? 17.772 -10.404 -15.940 1.00 97.62 325 LEU A O 1
ATOM 2371 N N . ALA A 1 326 ? 18.700 -10.144 -17.965 1.00 96.81 326 ALA A N 1
ATOM 2372 C CA . ALA A 1 326 ? 18.727 -11.564 -18.310 1.00 96.81 326 ALA A CA 1
ATOM 2373 C C . ALA A 1 326 ? 17.342 -12.213 -18.105 1.00 96.81 326 ALA A C 1
ATOM 2375 O O . ALA A 1 326 ? 17.200 -13.201 -17.375 1.00 96.81 326 ALA A O 1
ATOM 2376 N N . TYR A 1 327 ? 16.310 -11.579 -18.662 1.00 94.69 327 TYR A N 1
ATOM 2377 C CA . TYR A 1 327 ? 14.924 -12.023 -18.608 1.00 94.69 327 TYR A CA 1
ATOM 2378 C C . TYR A 1 327 ? 14.511 -12.597 -19.960 1.00 94.69 327 TYR A C 1
ATOM 2380 O O . TYR A 1 327 ? 14.711 -11.972 -21.001 1.00 94.69 327 TYR A O 1
ATOM 2388 N N . GLN A 1 328 ? 13.933 -13.793 -19.927 1.00 82.50 328 GLN A N 1
ATOM 2389 C CA . GLN A 1 328 ? 13.252 -14.404 -21.058 1.00 82.50 328 GLN A CA 1
ATOM 2390 C C . GLN A 1 328 ? 11.809 -14.657 -20.609 1.00 82.50 328 GLN A C 1
ATOM 2392 O O . GLN A 1 328 ? 11.642 -15.323 -19.584 1.00 82.50 328 GLN A O 1
ATOM 2397 N N . PRO A 1 329 ? 10.811 -14.063 -21.284 1.00 59.00 329 PRO A N 1
ATOM 2398 C CA . PRO A 1 329 ? 9.404 -14.251 -20.945 1.00 59.00 329 PRO A CA 1
ATOM 2399 C C . PRO A 1 329 ? 8.929 -15.694 -21.153 1.00 59.00 329 PRO A C 1
ATOM 2401 O O . PRO A 1 329 ? 9.521 -16.412 -21.994 1.00 59.00 329 PRO A O 1
#

pLDDT: mean 90.0, std 10.56, range [40.78, 98.69]

Radius of gyration: 22.75 Å; chains: 1; bounding box: 53×36×65 Å

Foldseek 3Di:
DQQLVVLLVVVPDPVNLVVLCVVVVHDSVLLVVLLVLLLLLLLVLLLVQLVDVVSLCVLVVVLVDDLDQLVCCLVVVVLVVQLCSRLNLLLVQLQVLCCVPVVRRNSSVNSSSNSSSSVSLSVVCVVVVDDSVRSSVSSVVSLVVVCVVPVPSSVSSVVSSVSSVVLVVLLVVVPVLDDPVLLVLLLCLLLLLLVQLCLLDPDPPVLSVQLLVLLLVLLVVLLVVDDCSASSVPSSPSDRDPVSSVVVVDDNVCSLVSNLVSLLSNLVSCVVRHDPVSLQSSLCSSLSSNVSSLCSQQPPDDPDPGRDHRDPSSVVSSVSSCVSSVHDD